Protein AF-A0AAV9UC85-F1 (afdb_monomer_lite)

Organism: NCBI:txid1796055

Secondary structure (DSSP, 8-state):
-HHHHHS-----HHHHHHHHHS--EEEHHHHHHHHTSHHHHHTT--HHHHHHHHHHTTPEEE-BTTB-HHHHHHHHHHHHHHHHHHHHHHHHHHHHTTPPP--HHHHHHH-SS--HHHHHHHHHHHHHHHHHHHHTTPPEEES-HHHHHHHHHHHHHTT--EEE--HHHHTTTT-SPPP----S-----------

pLDDT: mean 80.19, std 15.98, range [30.66, 94.75]

Sequence (195 aa):
MLSLVLEEKTLDSWLSKVLKIGRVGVLQYGIVEYLSSPALIERHTKYEDTIIKLKAKGITLLSGPCLSKESAELCSRVLHAEFETRVVAHNRNLRKKGQEVVSASVAARKGKGFSWEKVLGRSRVDVALACESHINGLAFVTGDKKVAGDFAHGLETQGIITYTVDITWLKLGMTTSPPEIASGRSTKSKSEKGS

Structure (mmCIF, N/CA/C/O backbone):
data_AF-A0AAV9UC85-F1
#
_entry.id   AF-A0AAV9UC85-F1
#
loop_
_atom_site.group_PDB
_atom_site.id
_atom_site.type_symbol
_atom_site.label_atom_id
_atom_site.label_alt_id
_atom_site.label_comp_id
_atom_site.label_asym_id
_atom_site.label_entity_id
_atom_site.label_seq_id
_atom_site.pdbx_PDB_ins_code
_atom_site.Cartn_x
_atom_site.Cartn_y
_atom_site.Cartn_z
_atom_site.occupancy
_atom_site.B_iso_or_equiv
_atom_site.auth_seq_id
_atom_site.auth_comp_id
_atom_site.auth_asym_id
_atom_site.auth_atom_id
_atom_site.pdbx_PDB_model_num
ATOM 1 N N . MET A 1 1 ? -8.182 11.839 8.527 1.00 63.94 1 MET A N 1
ATOM 2 C CA . MET A 1 1 ? -8.767 11.307 9.779 1.00 63.94 1 MET A CA 1
ATOM 3 C C . MET A 1 1 ? -7.725 10.550 10.598 1.00 63.94 1 MET A C 1
ATOM 5 O O . MET A 1 1 ? -7.417 11.012 11.684 1.00 63.94 1 MET A O 1
ATOM 9 N N . LEU A 1 2 ? -7.136 9.457 10.088 1.00 80.12 2 LEU A N 1
ATOM 10 C CA . LEU A 1 2 ? -6.121 8.680 10.823 1.00 80.12 2 LEU A CA 1
ATOM 11 C C . LEU A 1 2 ? -4.919 9.511 11.293 1.00 80.12 2 LEU A C 1
ATOM 13 O O . LEU A 1 2 ? -4.498 9.361 12.432 1.00 80.12 2 LEU A O 1
ATOM 17 N N . SER A 1 3 ? -4.441 10.453 10.475 1.00 78.69 3 SER A N 1
ATOM 18 C CA . SER A 1 3 ? -3.396 11.406 10.873 1.00 78.69 3 SER A CA 1
ATOM 19 C C . SER A 1 3 ? -3.773 12.236 12.103 1.00 78.69 3 SER A C 1
ATOM 21 O O . SER A 1 3 ? -2.948 12.423 12.983 1.00 78.69 3 SER A O 1
ATOM 23 N N . LEU A 1 4 ? -5.025 12.688 12.220 1.00 75.19 4 LEU A N 1
ATOM 24 C CA . LEU A 1 4 ? -5.491 13.456 13.384 1.00 75.19 4 LEU A CA 1
ATOM 25 C C . LEU A 1 4 ? -5.524 12.591 14.649 1.00 75.19 4 LEU A C 1
ATOM 27 O O . LEU A 1 4 ? -5.138 13.038 15.720 1.00 75.19 4 LEU A O 1
ATOM 31 N N . VAL A 1 5 ? -5.946 11.336 14.507 1.00 78.19 5 VAL A N 1
ATOM 32 C CA . VAL A 1 5 ? -6.036 10.368 15.608 1.00 78.19 5 VAL A CA 1
ATOM 33 C C . VAL A 1 5 ? -4.657 9.915 16.096 1.00 78.19 5 VAL A C 1
ATOM 35 O O . VAL A 1 5 ? -4.458 9.718 17.297 1.00 78.19 5 VAL A O 1
ATOM 38 N N . LEU A 1 6 ? -3.712 9.719 15.175 1.00 82.50 6 LEU A N 1
ATOM 39 C CA . LEU A 1 6 ? -2.423 9.081 15.445 1.00 82.50 6 LEU A CA 1
ATOM 40 C C . LEU A 1 6 ? -1.267 10.056 15.670 1.00 82.50 6 LEU A C 1
ATOM 42 O O . LEU A 1 6 ? -0.332 9.698 16.377 1.00 82.50 6 LEU A O 1
ATOM 46 N N . GLU A 1 7 ? -1.305 11.254 15.084 1.00 76.50 7 GLU A N 1
ATOM 47 C CA . GLU A 1 7 ? -0.220 12.243 15.204 1.00 76.50 7 GLU A CA 1
ATOM 48 C C . GLU A 1 7 ? -0.401 13.199 16.393 1.00 76.50 7 GLU A C 1
ATOM 50 O O . GLU A 1 7 ? 0.390 14.125 16.538 1.00 76.50 7 GLU A O 1
ATOM 55 N N . GLU A 1 8 ? -1.437 13.007 17.218 1.00 63.84 8 GLU A N 1
ATOM 56 C CA . GLU A 1 8 ? -1.692 13.776 18.453 1.00 63.84 8 GLU A CA 1
ATOM 57 C C . GLU A 1 8 ? -1.719 15.300 18.272 1.00 63.84 8 GLU A C 1
ATOM 59 O O . GLU A 1 8 ? -1.567 16.063 19.225 1.00 63.84 8 GLU A O 1
ATOM 64 N N . LYS A 1 9 ? -1.994 15.770 17.050 1.00 60.06 9 LYS A N 1
ATOM 65 C CA . LYS A 1 9 ? -2.439 17.148 16.834 1.00 60.06 9 LYS A CA 1
ATOM 66 C C . LYS A 1 9 ? -3.718 17.309 17.632 1.00 60.06 9 LYS A C 1
ATOM 68 O O . LYS A 1 9 ? -4.574 16.434 17.522 1.00 60.06 9 LYS A O 1
ATOM 73 N N . THR A 1 10 ? -3.798 18.367 18.442 1.00 58.78 10 THR A N 1
ATOM 74 C CA . THR A 1 10 ? -4.904 18.685 19.356 1.00 58.78 10 THR A CA 1
ATOM 75 C C . THR A 1 10 ? -6.213 18.145 18.802 1.00 58.78 10 THR A C 1
ATOM 77 O O . THR A 1 10 ? -6.791 18.722 17.880 1.00 58.78 10 THR A O 1
ATOM 80 N N . LEU A 1 11 ? -6.621 16.974 19.306 1.00 66.62 11 LEU A N 1
ATOM 81 C CA . LEU A 1 11 ? -7.864 16.352 18.885 1.00 66.62 11 LEU A CA 1
ATOM 82 C C . LEU A 1 11 ? -8.943 17.349 19.251 1.00 66.62 11 LEU A C 1
ATOM 84 O O . LEU A 1 11 ? -9.067 17.714 20.424 1.00 66.62 11 LEU A O 1
ATOM 88 N N . ASP A 1 12 ? -9.682 17.831 18.257 1.00 71.94 12 ASP A N 1
ATOM 89 C CA . ASP A 1 12 ? -10.734 18.786 18.544 1.00 71.94 12 ASP A CA 1
ATOM 90 C C . ASP A 1 12 ? -11.716 18.184 19.571 1.00 71.94 12 ASP A C 1
ATOM 92 O O . ASP A 1 12 ? -11.805 16.962 19.790 1.00 71.94 12 ASP A O 1
ATOM 96 N N . SER A 1 13 ? -12.428 19.064 20.273 1.00 77.19 13 SER A N 1
ATOM 97 C CA . SER A 1 13 ? -13.323 18.643 21.352 1.00 77.19 13 SER A CA 1
ATOM 98 C C . SER A 1 13 ? -14.438 17.703 20.872 1.00 77.19 13 SER A C 1
ATOM 100 O O . SER A 1 13 ? -14.976 16.944 21.681 1.00 77.19 13 SER A O 1
ATOM 102 N N . TRP A 1 14 ? -14.766 17.709 19.576 1.00 81.25 14 TRP A N 1
ATOM 103 C CA . TRP A 1 14 ? -15.765 16.835 18.977 1.00 81.25 14 TRP A CA 1
ATOM 104 C C . TRP A 1 14 ? -15.205 15.429 18.739 1.00 81.25 14 TRP A C 1
ATOM 106 O O . TRP A 1 14 ? -15.788 14.466 19.230 1.00 81.25 14 TRP A O 1
ATOM 116 N N . LEU A 1 15 ? -14.044 15.285 18.098 1.00 76.56 15 LEU A N 1
ATOM 117 C CA . LEU A 1 15 ? -13.417 13.990 17.828 1.00 76.56 15 LEU A CA 1
ATOM 118 C C . LEU A 1 15 ? -13.014 13.288 19.129 1.00 76.56 15 LEU A C 1
ATOM 120 O O . LEU A 1 15 ? -13.199 12.081 19.269 1.00 76.56 15 LEU A O 1
ATOM 124 N N . SER A 1 16 ? -12.558 14.055 20.124 1.00 76.69 16 SER A N 1
ATOM 125 C CA . SER A 1 16 ? -12.320 13.545 21.478 1.00 76.69 16 SER A CA 1
ATOM 126 C C . SER A 1 16 ? -13.597 13.005 22.129 1.00 76.69 16 SER A C 1
ATOM 128 O O . SER A 1 16 ? -13.556 11.973 22.796 1.00 76.69 16 SER A O 1
ATOM 130 N N . LYS A 1 17 ? -14.743 13.677 21.941 1.00 79.56 17 LYS A N 1
ATOM 131 C CA . LYS A 1 17 ? -16.043 13.176 22.412 1.00 79.56 17 LYS A CA 1
ATOM 132 C C . LYS A 1 17 ? -16.446 11.917 21.652 1.00 79.56 17 LYS A C 1
ATOM 134 O O . LYS A 1 17 ? -16.786 10.941 22.304 1.00 79.56 17 LYS A O 1
ATOM 139 N N . VAL A 1 18 ? -16.334 11.903 20.322 1.00 80.12 18 VAL A N 1
ATOM 140 C CA . VAL A 1 18 ? -16.650 10.742 19.471 1.00 80.12 18 VAL A CA 1
ATOM 141 C C . VAL A 1 18 ? -15.836 9.511 19.874 1.00 80.12 18 VAL A C 1
ATOM 143 O O . VAL A 1 18 ? -16.411 8.438 20.010 1.00 80.12 18 VAL A O 1
ATOM 146 N N . LEU A 1 19 ? -14.535 9.662 20.134 1.00 78.44 19 LEU A N 1
ATOM 147 C CA . LEU A 1 19 ? -13.677 8.563 20.595 1.00 78.44 19 LEU A CA 1
ATOM 148 C C . LEU A 1 19 ? -14.018 8.084 22.018 1.00 78.44 19 LEU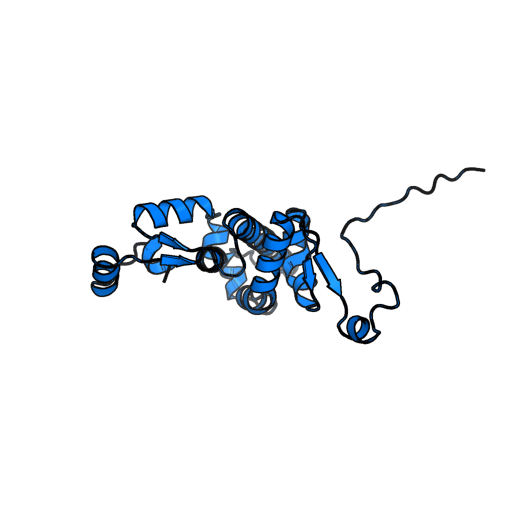 A C 1
ATOM 150 O O . LEU A 1 19 ? -13.781 6.923 22.334 1.00 78.44 19 LEU A O 1
ATOM 154 N N . LYS A 1 20 ? -14.561 8.956 22.881 1.00 75.19 20 LYS A N 1
ATOM 155 C CA . LYS A 1 20 ? -14.944 8.613 24.264 1.00 75.19 20 LYS A CA 1
ATOM 156 C C . LYS A 1 20 ? -16.325 7.969 24.378 1.00 75.19 20 LYS A C 1
ATOM 158 O O . LYS A 1 20 ? -16.514 7.111 25.231 1.00 75.19 20 LYS A O 1
ATOM 163 N N . ILE A 1 21 ? -17.292 8.418 23.578 1.00 77.38 21 ILE A N 1
ATOM 164 C CA . ILE A 1 21 ? -18.698 7.985 23.677 1.00 77.38 21 ILE A CA 1
ATOM 165 C C . ILE A 1 21 ? -19.088 6.975 22.594 1.00 77.38 21 ILE A C 1
ATOM 167 O O . ILE A 1 21 ? -20.074 6.261 22.748 1.00 77.38 21 ILE A O 1
ATOM 171 N N . GLY A 1 22 ? -18.346 6.933 21.487 1.00 69.88 22 GLY A N 1
ATOM 172 C CA . GLY A 1 22 ? -18.639 6.106 20.325 1.00 69.88 22 GLY A CA 1
ATOM 173 C C . GLY A 1 22 ? -17.650 4.957 20.155 1.00 69.88 22 GLY A C 1
ATOM 174 O O . GLY A 1 22 ? -16.478 5.050 20.511 1.00 69.88 22 GLY A O 1
ATOM 175 N N . ARG A 1 23 ? -18.115 3.864 19.541 1.00 79.38 23 ARG A N 1
ATOM 176 C CA . ARG A 1 23 ? -17.239 2.794 19.044 1.00 79.38 23 ARG A CA 1
ATOM 177 C C . ARG A 1 23 ? -16.777 3.180 17.643 1.00 79.38 23 ARG A C 1
ATOM 179 O O . ARG A 1 23 ? -17.526 3.032 16.682 1.00 79.38 23 ARG A O 1
ATOM 186 N N . VAL A 1 24 ? -15.564 3.716 17.530 1.00 85.81 24 VAL A N 1
ATOM 187 C CA . VAL A 1 24 ? -14.996 4.111 16.235 1.00 85.81 24 VAL A CA 1
ATOM 188 C C . VAL A 1 24 ? -14.326 2.908 15.581 1.00 85.81 24 VAL A C 1
ATOM 190 O O . VAL A 1 24 ? -13.498 2.235 16.196 1.00 85.81 24 VAL A O 1
ATOM 193 N N . GLY A 1 25 ? -14.695 2.645 14.330 1.00 87.94 25 GLY A N 1
ATOM 194 C CA . GLY A 1 25 ? -14.079 1.628 13.489 1.00 87.94 25 GLY A CA 1
ATOM 195 C C . GLY A 1 25 ? -13.242 2.249 12.375 1.00 87.94 25 GLY A C 1
ATOM 196 O O . GLY A 1 25 ? -13.595 3.307 11.855 1.00 87.94 25 GLY A O 1
ATOM 197 N N . VAL A 1 26 ? -12.159 1.585 11.975 1.00 89.25 26 VAL A N 1
ATOM 198 C CA . VAL A 1 26 ? -11.414 1.926 10.756 1.00 89.25 26 VAL A CA 1
ATOM 199 C C . VAL A 1 26 ? -11.189 0.693 9.898 1.00 89.25 26 VAL A C 1
ATOM 201 O O . VAL A 1 26 ? -10.868 -0.381 10.404 1.00 89.25 26 VAL A O 1
ATOM 204 N N . LEU A 1 27 ? -11.360 0.852 8.587 1.00 89.50 27 LEU A N 1
ATOM 205 C CA . LEU A 1 27 ? -11.075 -0.201 7.620 1.00 89.50 27 LEU A CA 1
ATOM 206 C C . LEU A 1 27 ? -9.564 -0.421 7.512 1.00 89.50 27 LEU A C 1
ATOM 208 O O . LEU A 1 27 ? -8.805 0.545 7.432 1.00 89.50 27 LEU A O 1
ATOM 212 N N . GLN A 1 28 ? -9.140 -1.682 7.420 1.00 89.38 28 GLN A N 1
ATOM 213 C CA . GLN A 1 28 ? -7.732 -2.043 7.200 1.00 89.38 28 GLN A CA 1
ATOM 214 C C . GLN A 1 28 ? -7.143 -1.371 5.951 1.00 89.38 28 GLN A C 1
ATOM 216 O O . GLN A 1 28 ? -6.031 -0.850 5.987 1.00 89.38 28 GLN A O 1
ATOM 221 N N . TYR A 1 29 ? -7.935 -1.249 4.882 1.00 88.31 29 TYR A N 1
ATOM 222 C CA . TYR A 1 29 ? -7.534 -0.483 3.700 1.00 88.31 29 TYR A CA 1
ATOM 223 C C . TYR A 1 29 ? -7.229 0.987 4.017 1.00 88.31 29 TYR A C 1
ATOM 225 O O . TYR A 1 29 ? -6.239 1.524 3.536 1.00 88.31 29 TYR A O 1
ATOM 233 N N . GLY A 1 30 ? -8.012 1.630 4.888 1.00 88.69 30 GLY A N 1
ATOM 234 C CA . GLY A 1 30 ? -7.764 3.016 5.293 1.00 88.69 30 GLY A CA 1
ATOM 235 C C . GLY A 1 30 ? -6.416 3.199 6.001 1.00 88.69 30 GLY A C 1
ATOM 236 O O . GLY A 1 30 ? -5.796 4.255 5.880 1.00 88.69 30 GLY A O 1
ATOM 237 N N . ILE A 1 31 ? -5.922 2.164 6.692 1.00 91.12 31 ILE A N 1
ATOM 238 C CA . ILE A 1 31 ? -4.577 2.159 7.286 1.00 91.12 31 ILE A CA 1
ATOM 239 C C . ILE A 1 31 ? -3.510 2.126 6.187 1.00 91.12 31 ILE A C 1
ATOM 241 O O . ILE A 1 31 ? -2.552 2.893 6.257 1.00 91.12 31 ILE A O 1
ATOM 245 N N . VAL A 1 32 ? -3.697 1.307 5.147 1.00 90.62 32 VAL A N 1
ATOM 246 C CA . VAL A 1 32 ? -2.813 1.280 3.968 1.00 90.62 32 VAL A CA 1
ATOM 247 C C . VAL A 1 32 ? -2.793 2.640 3.269 1.00 90.62 32 VAL A C 1
ATOM 249 O O . VAL A 1 32 ? -1.724 3.159 2.949 1.00 90.62 32 VAL A O 1
ATOM 252 N N . GLU A 1 33 ? -3.956 3.269 3.076 1.00 89.75 33 GLU A N 1
ATOM 253 C CA . GLU A 1 33 ? -4.036 4.609 2.486 1.00 89.75 33 GLU A CA 1
ATOM 254 C C . GLU A 1 33 ? -3.273 5.642 3.319 1.00 89.75 33 GLU A C 1
ATOM 256 O O . GLU A 1 33 ? -2.524 6.448 2.766 1.00 89.75 33 GLU A O 1
ATOM 261 N N . TYR A 1 34 ? -3.415 5.591 4.644 1.00 90.25 34 TYR A N 1
ATOM 262 C CA . TYR A 1 34 ? -2.672 6.453 5.556 1.00 90.25 34 TYR A CA 1
ATOM 263 C C . TYR A 1 34 ? -1.159 6.231 5.434 1.00 90.25 34 TYR A C 1
ATOM 265 O O . TYR A 1 34 ? -0.422 7.185 5.178 1.00 90.25 34 TYR A O 1
ATOM 273 N N . LEU A 1 35 ? -0.701 4.982 5.533 1.00 91.00 35 LEU A N 1
ATOM 274 C CA . LEU A 1 35 ? 0.720 4.625 5.475 1.00 91.00 35 LEU A CA 1
ATOM 275 C C . LEU A 1 35 ? 1.361 4.880 4.114 1.00 91.00 35 LEU A C 1
ATOM 277 O O . LEU A 1 35 ? 2.561 5.120 4.048 1.00 91.00 35 LEU A O 1
ATOM 281 N N . SER A 1 36 ? 0.567 4.949 3.044 1.00 89.62 36 SER A N 1
ATOM 282 C CA . SER A 1 36 ? 1.055 5.315 1.713 1.00 89.62 36 SER A CA 1
ATOM 283 C C . SER A 1 36 ? 1.541 6.769 1.598 1.00 89.62 36 SER A C 1
ATOM 285 O O . SER A 1 36 ? 2.067 7.158 0.555 1.00 89.62 36 SER A O 1
ATOM 287 N N . SER A 1 37 ? 1.388 7.599 2.639 1.00 88.38 37 SER A N 1
ATOM 288 C CA . SER A 1 37 ? 1.886 8.974 2.602 1.00 88.38 37 SER A CA 1
ATOM 289 C C . SER A 1 37 ? 3.428 9.028 2.612 1.00 88.38 37 SER A C 1
ATOM 291 O O . SER A 1 37 ? 4.059 8.369 3.441 1.00 88.38 37 SER A O 1
ATOM 293 N N . PRO A 1 38 ? 4.066 9.875 1.779 1.00 86.25 38 PRO A N 1
ATOM 294 C CA . PRO A 1 38 ? 5.527 9.967 1.686 1.00 86.25 38 PRO A CA 1
ATOM 295 C C . PRO A 1 38 ? 6.246 10.154 3.025 1.00 86.25 38 PRO A C 1
ATOM 297 O O . PRO A 1 38 ? 7.295 9.566 3.254 1.00 86.25 38 PRO A O 1
ATOM 300 N N . ALA A 1 39 ? 5.673 10.963 3.920 1.00 85.12 39 ALA A N 1
ATOM 301 C CA . ALA A 1 39 ? 6.266 11.248 5.222 1.00 85.12 39 ALA A CA 1
ATOM 302 C C . ALA A 1 39 ? 6.277 10.023 6.151 1.00 85.12 39 ALA A C 1
ATOM 304 O O . ALA A 1 39 ? 7.173 9.898 6.981 1.00 85.12 39 ALA A O 1
ATOM 305 N N . LEU A 1 40 ? 5.287 9.134 6.038 1.00 87.56 40 LEU A N 1
ATOM 306 C CA . LEU A 1 40 ? 5.215 7.919 6.852 1.00 87.56 40 LEU A CA 1
ATOM 307 C C . LEU A 1 40 ? 6.075 6.799 6.276 1.00 87.56 40 LEU A C 1
ATOM 309 O O . LEU A 1 40 ? 6.712 6.093 7.060 1.00 87.56 40 LEU A O 1
ATOM 313 N N . ILE A 1 41 ? 6.154 6.708 4.943 1.00 86.12 41 ILE A N 1
ATOM 314 C CA . ILE A 1 41 ? 7.084 5.806 4.255 1.00 86.12 41 ILE A CA 1
ATOM 315 C C . ILE A 1 41 ? 8.530 6.173 4.609 1.00 86.12 41 ILE A C 1
ATOM 317 O O . ILE A 1 41 ? 9.295 5.309 5.015 1.00 86.12 41 ILE A O 1
ATOM 321 N N . GLU A 1 42 ? 8.886 7.462 4.559 1.00 84.50 42 GLU A N 1
ATOM 322 C CA . GLU A 1 42 ? 10.223 7.968 4.921 1.00 84.50 42 GLU A CA 1
ATOM 323 C C . GLU A 1 42 ? 10.581 7.713 6.394 1.00 84.50 42 GLU A C 1
ATOM 325 O O . GLU A 1 42 ? 11.739 7.499 6.735 1.00 84.50 42 GLU A O 1
ATOM 330 N N . ARG A 1 43 ? 9.580 7.690 7.280 1.00 86.31 43 ARG A N 1
ATOM 331 C CA . ARG A 1 43 ? 9.751 7.297 8.689 1.00 86.31 43 ARG A CA 1
ATOM 332 C C . ARG A 1 43 ? 9.769 5.780 8.893 1.00 86.31 43 ARG A C 1
ATOM 334 O O . ARG A 1 43 ? 9.828 5.343 10.039 1.00 86.31 43 ARG A O 1
ATOM 341 N N . HIS A 1 44 ? 9.660 4.993 7.822 1.00 86.62 44 HIS A N 1
ATOM 342 C CA . HIS A 1 44 ? 9.514 3.537 7.843 1.00 86.62 44 HIS A CA 1
ATOM 343 C C . HIS A 1 44 ? 8.429 3.065 8.822 1.00 86.62 44 HIS A C 1
ATOM 345 O O . HIS A 1 44 ? 8.594 2.078 9.540 1.00 86.62 44 HIS A O 1
ATOM 351 N N . THR A 1 45 ? 7.309 3.792 8.871 1.00 89.19 45 THR A N 1
ATOM 352 C CA . THR A 1 45 ? 6.206 3.460 9.781 1.00 89.19 45 THR A CA 1
ATOM 353 C C . THR A 1 45 ? 5.594 2.129 9.358 1.00 89.19 45 THR A C 1
ATOM 355 O O . THR A 1 45 ? 5.158 1.994 8.216 1.00 89.19 45 THR A O 1
ATOM 358 N N . LYS A 1 46 ? 5.549 1.150 10.267 1.00 90.19 46 LYS A N 1
ATOM 359 C CA . LYS A 1 46 ? 5.011 -0.181 9.968 1.00 90.19 46 LYS A CA 1
ATOM 360 C C . LYS A 1 46 ? 3.497 -0.246 10.149 1.00 90.19 46 LYS A C 1
ATOM 362 O O . LYS A 1 46 ? 2.892 0.515 10.917 1.00 90.19 46 LYS A O 1
ATOM 367 N N . TYR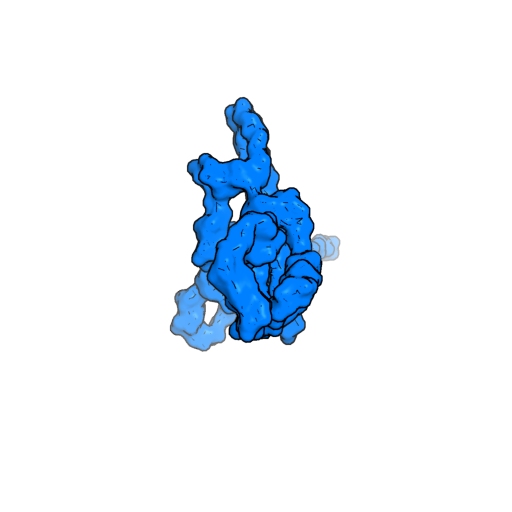 A 1 47 ? 2.894 -1.201 9.449 1.00 91.44 47 TYR A N 1
ATOM 368 C CA . TYR A 1 47 ? 1.469 -1.494 9.536 1.00 91.44 47 TYR A CA 1
ATOM 369 C C . TYR A 1 47 ? 1.076 -1.946 10.952 1.00 91.44 47 TYR A C 1
ATOM 371 O O . TYR A 1 47 ? 0.137 -1.409 11.549 1.00 91.44 47 TYR A O 1
ATOM 379 N N . GLU A 1 48 ? 1.875 -2.832 11.545 1.00 91.62 48 GLU A N 1
ATOM 380 C CA . GLU A 1 48 ? 1.678 -3.410 12.880 1.00 91.62 48 GLU A CA 1
ATOM 381 C C . GLU A 1 48 ? 1.705 -2.325 13.958 1.00 91.62 48 GLU A C 1
ATOM 383 O O . GLU A 1 48 ? 0.819 -2.269 14.814 1.00 91.62 48 GLU A O 1
ATOM 388 N N . ASP A 1 49 ? 2.679 -1.417 13.878 1.00 91.56 49 ASP A N 1
ATOM 389 C CA . ASP A 1 49 ? 2.832 -0.310 14.827 1.00 91.56 49 ASP A CA 1
ATOM 390 C C . ASP A 1 49 ? 1.605 0.607 14.802 1.00 91.56 49 ASP A C 1
ATOM 392 O O . ASP A 1 49 ? 1.146 1.106 15.834 1.00 91.56 49 ASP A O 1
ATOM 396 N N . THR A 1 50 ? 1.038 0.812 13.614 1.00 92.12 50 THR A N 1
ATOM 397 C CA . THR A 1 50 ? -0.166 1.624 13.432 1.00 92.12 50 THR A CA 1
ATOM 398 C C . THR A 1 50 ? -1.389 0.934 14.022 1.00 92.12 50 THR A C 1
ATOM 400 O O . THR A 1 50 ? -2.169 1.571 14.732 1.00 92.12 50 THR A O 1
ATOM 403 N N . ILE A 1 51 ? -1.523 -0.378 13.816 1.00 91.81 51 ILE A N 1
ATOM 404 C CA . ILE A 1 51 ? -2.565 -1.192 14.451 1.00 91.81 51 ILE A CA 1
ATOM 405 C C . ILE A 1 51 ? -2.486 -1.107 15.977 1.00 91.81 51 ILE A C 1
ATOM 407 O O . ILE A 1 51 ? -3.515 -0.905 16.626 1.00 91.81 51 ILE A O 1
ATOM 411 N N . ILE A 1 52 ? -1.289 -1.243 16.553 1.00 91.56 52 ILE A N 1
ATOM 412 C CA . ILE A 1 52 ? -1.085 -1.185 18.006 1.00 91.56 52 ILE A CA 1
ATOM 413 C C . ILE A 1 52 ? -1.552 0.170 18.547 1.00 91.56 52 ILE A C 1
ATOM 415 O O . ILE A 1 52 ? -2.335 0.216 19.498 1.00 91.56 52 ILE A O 1
ATOM 419 N N . LYS A 1 53 ? -1.156 1.272 17.897 1.00 91.12 53 LYS A N 1
ATOM 420 C CA . LYS A 1 53 ? -1.574 2.630 18.284 1.00 91.12 53 LYS A CA 1
ATOM 421 C C . LYS A 1 53 ? -3.087 2.833 18.190 1.00 91.12 53 LYS A C 1
ATOM 423 O O . LYS A 1 53 ? -3.672 3.454 19.074 1.00 91.12 53 LYS A O 1
ATOM 428 N N . LEU A 1 54 ? -3.730 2.309 17.145 1.00 90.69 54 LEU A N 1
ATOM 429 C CA . LEU A 1 54 ? -5.183 2.407 16.978 1.00 90.69 54 LEU A CA 1
ATOM 430 C C . LEU A 1 54 ? -5.932 1.630 18.063 1.00 90.69 54 LEU A C 1
ATOM 432 O O . LEU A 1 54 ? -6.842 2.176 18.688 1.00 90.69 54 LEU A O 1
ATOM 436 N N . LYS A 1 55 ? -5.506 0.396 18.347 1.00 90.12 55 LYS A N 1
ATOM 437 C CA . LYS A 1 55 ? -6.100 -0.431 19.407 1.00 90.12 55 LYS A CA 1
ATOM 438 C C . LYS A 1 55 ? -5.937 0.200 20.788 1.00 90.12 55 LYS A C 1
ATOM 440 O O . LYS A 1 55 ? -6.894 0.214 21.555 1.00 90.12 55 LYS A O 1
ATOM 445 N N . ALA A 1 56 ? -4.771 0.780 21.082 1.00 88.31 56 ALA A N 1
ATOM 446 C CA . ALA A 1 56 ? -4.531 1.502 22.334 1.00 88.31 56 ALA A CA 1
ATOM 447 C C . ALA A 1 56 ? -5.468 2.712 22.514 1.00 88.31 56 ALA A C 1
ATOM 449 O O . ALA A 1 56 ? -5.806 3.072 23.637 1.00 88.31 56 ALA A O 1
ATOM 450 N N . LYS A 1 57 ? -5.934 3.311 21.410 1.00 85.50 57 LYS A N 1
ATOM 451 C CA . LYS A 1 57 ? -6.931 4.394 21.401 1.00 85.50 57 LYS A CA 1
ATOM 452 C C . LYS A 1 57 ? -8.383 3.884 21.350 1.00 85.50 57 LYS A C 1
ATOM 454 O O . LYS A 1 57 ? -9.291 4.673 21.110 1.00 85.50 57 LYS A O 1
ATOM 459 N N . GLY A 1 58 ? -8.615 2.585 21.557 1.00 86.44 58 GLY A N 1
ATOM 460 C CA . GLY A 1 58 ? -9.951 1.978 21.569 1.00 86.44 58 GLY A CA 1
ATOM 461 C C . GLY A 1 58 ? -10.603 1.841 20.190 1.00 86.44 58 GLY A C 1
ATOM 462 O O . GLY A 1 58 ? -11.804 1.585 20.101 1.00 86.44 58 GLY A O 1
ATOM 463 N N . ILE A 1 59 ? -9.839 2.008 19.105 1.00 89.31 59 ILE A N 1
ATOM 464 C CA . ILE A 1 59 ? -10.371 1.949 17.742 1.00 89.31 59 ILE A CA 1
ATOM 465 C C . ILE A 1 59 ? -10.456 0.498 17.283 1.00 89.31 59 ILE A C 1
ATOM 467 O O . ILE A 1 59 ? -9.489 -0.265 17.344 1.00 89.31 59 ILE A O 1
ATOM 471 N N . THR A 1 60 ? -11.635 0.129 16.790 1.00 90.31 60 THR A N 1
ATOM 472 C CA . THR A 1 60 ? -11.906 -1.203 16.250 1.00 90.31 60 THR A CA 1
ATOM 473 C C . THR A 1 60 ? -11.399 -1.299 14.815 1.00 90.31 60 THR A C 1
ATOM 475 O O . THR A 1 60 ? -11.629 -0.407 14.000 1.00 90.31 60 THR A O 1
ATOM 478 N N . LEU A 1 61 ? -10.720 -2.394 14.484 1.00 89.38 61 LEU A N 1
ATOM 479 C CA . LEU A 1 61 ? -10.304 -2.668 13.113 1.00 89.38 61 LEU A CA 1
ATOM 480 C C . LEU A 1 61 ? -11.404 -3.432 12.391 1.00 89.38 61 LEU A C 1
ATOM 482 O O . LEU A 1 61 ? -11.858 -4.470 12.869 1.00 89.38 61 LEU A O 1
ATOM 486 N N . LEU A 1 62 ? -11.815 -2.910 11.244 1.00 86.50 62 LEU A N 1
ATOM 487 C CA . LEU A 1 62 ? -12.815 -3.512 10.380 1.00 86.50 62 LEU A CA 1
ATOM 488 C C . LEU A 1 62 ? -12.117 -4.106 9.159 1.00 86.50 62 LEU A C 1
ATOM 490 O O . LEU A 1 62 ? -11.274 -3.450 8.537 1.00 86.50 62 LEU A O 1
ATOM 494 N N . SER A 1 63 ? -12.474 -5.336 8.800 1.00 78.06 63 SER A N 1
ATOM 495 C CA . SER A 1 63 ? -12.050 -5.918 7.527 1.00 78.06 63 SER A CA 1
ATOM 496 C C . SER A 1 63 ? -12.589 -5.070 6.378 1.00 78.06 63 SER A C 1
ATOM 498 O O . SER A 1 63 ? -13.747 -4.648 6.393 1.00 78.06 63 SER A O 1
ATOM 500 N N . GLY A 1 64 ? -11.728 -4.769 5.408 1.00 71.38 64 GLY A N 1
ATOM 501 C CA . GLY A 1 64 ? -12.138 -4.078 4.191 1.00 71.38 64 GLY A CA 1
ATOM 502 C C . GLY A 1 64 ? -12.702 -5.060 3.165 1.00 71.38 64 GLY A C 1
ATOM 503 O O . GLY A 1 64 ? -12.382 -6.244 3.235 1.00 71.38 64 GLY A O 1
ATOM 504 N N . PRO A 1 65 ? -13.472 -4.582 2.173 1.00 62.06 65 PRO A N 1
ATOM 505 C CA . PRO A 1 65 ? -14.012 -5.432 1.109 1.00 62.06 65 PRO A CA 1
ATOM 506 C C . PRO A 1 65 ? -12.934 -6.118 0.251 1.00 62.06 65 PRO A C 1
ATOM 508 O O . PRO A 1 65 ? -13.252 -7.062 -0.459 1.00 62.06 65 PRO A O 1
ATOM 511 N N . CYS A 1 66 ? -11.675 -5.670 0.323 1.00 65.94 66 CYS A N 1
ATOM 512 C CA . CYS A 1 66 ? -10.595 -6.156 -0.539 1.00 65.94 66 CYS A CA 1
ATOM 513 C C . CYS A 1 66 ? -9.308 -6.537 0.209 1.00 65.94 66 CYS A C 1
ATOM 515 O O . CYS A 1 66 ? -8.312 -6.800 -0.451 1.00 65.94 66 CYS A O 1
ATOM 517 N N . LEU A 1 67 ? -9.283 -6.476 1.548 1.00 78.81 67 LEU A N 1
ATOM 518 C CA . LEU A 1 67 ? -8.049 -6.628 2.329 1.00 78.81 67 LEU A CA 1
ATOM 519 C C . LEU A 1 67 ? -8.306 -7.293 3.689 1.00 78.81 67 LEU A C 1
ATOM 521 O O . LEU A 1 67 ? -8.873 -6.677 4.604 1.00 78.81 67 LEU A O 1
ATOM 525 N N . SER A 1 68 ? -7.817 -8.526 3.821 1.00 87.00 68 SER A N 1
ATOM 526 C CA . SER A 1 68 ? -7.461 -9.157 5.096 1.00 87.00 68 SER A CA 1
ATOM 527 C C . SER A 1 68 ? -6.303 -8.407 5.774 1.00 87.00 68 SER A C 1
ATOM 529 O O . SER A 1 68 ? -5.721 -7.475 5.210 1.00 87.00 68 SER A O 1
ATOM 531 N N . LYS A 1 69 ? -5.962 -8.780 7.014 1.00 88.00 69 LYS A N 1
ATOM 532 C CA . LYS A 1 69 ? -4.868 -8.119 7.743 1.00 88.00 69 LYS A CA 1
ATOM 533 C C . LYS A 1 69 ? -3.526 -8.365 7.066 1.00 88.00 69 LYS A C 1
ATOM 535 O O . LYS A 1 69 ? -2.771 -7.428 6.829 1.00 88.00 69 LYS A O 1
ATOM 540 N N . GLU A 1 70 ? -3.268 -9.621 6.748 1.00 90.88 70 GLU A N 1
ATOM 541 C CA . GLU A 1 70 ? -2.045 -10.116 6.131 1.00 90.88 70 GLU A CA 1
ATOM 542 C C . GLU A 1 70 ? -1.849 -9.470 4.754 1.00 90.88 70 GLU A C 1
ATOM 544 O O . GLU A 1 70 ? -0.754 -9.031 4.403 1.00 90.88 70 GLU A O 1
ATOM 549 N N . SER A 1 71 ? -2.942 -9.326 4.005 1.00 92.19 71 SER A N 1
ATOM 550 C CA . SER A 1 71 ? -2.954 -8.646 2.715 1.00 92.19 71 SER A CA 1
ATOM 551 C C . SER A 1 71 ? -2.736 -7.138 2.832 1.00 92.19 71 SER A C 1
ATOM 553 O O . SER A 1 71 ? -1.993 -6.563 2.040 1.00 92.19 71 SER A O 1
ATOM 555 N N . ALA A 1 72 ? -3.318 -6.477 3.839 1.00 91.31 72 ALA A N 1
ATOM 556 C CA . ALA A 1 72 ? -3.111 -5.047 4.066 1.00 91.31 72 ALA A CA 1
ATOM 557 C C . ALA A 1 72 ? -1.652 -4.743 4.437 1.00 91.31 72 ALA A C 1
ATOM 559 O O . ALA A 1 72 ? -1.058 -3.792 3.924 1.00 91.31 72 ALA A O 1
ATOM 560 N N . GLU A 1 73 ? -1.055 -5.591 5.273 1.00 92.50 73 GLU A N 1
ATOM 561 C CA . GLU A 1 73 ? 0.360 -5.525 5.623 1.00 92.50 73 GLU A CA 1
ATOM 562 C C . GLU A 1 73 ? 1.254 -5.731 4.389 1.00 92.50 73 GLU A C 1
ATOM 564 O O . GLU A 1 73 ? 2.144 -4.918 4.117 1.00 92.50 73 GLU A O 1
ATOM 569 N N . LEU A 1 74 ? 0.983 -6.775 3.596 1.00 94.19 74 LEU A N 1
ATOM 570 C CA . LEU A 1 74 ? 1.682 -7.045 2.339 1.00 94.19 74 LEU A CA 1
ATOM 571 C C . LEU A 1 74 ? 1.568 -5.863 1.367 1.00 94.19 74 LEU A C 1
ATOM 573 O O . LEU A 1 74 ? 2.578 -5.404 0.829 1.00 94.19 74 LEU A O 1
ATOM 577 N N . CYS A 1 75 ? 0.366 -5.311 1.210 1.00 94.12 75 CYS A N 1
ATOM 578 C CA . CYS A 1 75 ? 0.112 -4.134 0.389 1.00 94.12 75 CYS A CA 1
ATOM 579 C C . CYS A 1 75 ? 0.935 -2.934 0.867 1.00 94.12 75 CYS A C 1
ATOM 581 O O . CYS A 1 75 ? 1.541 -2.245 0.047 1.00 94.12 75 CYS A O 1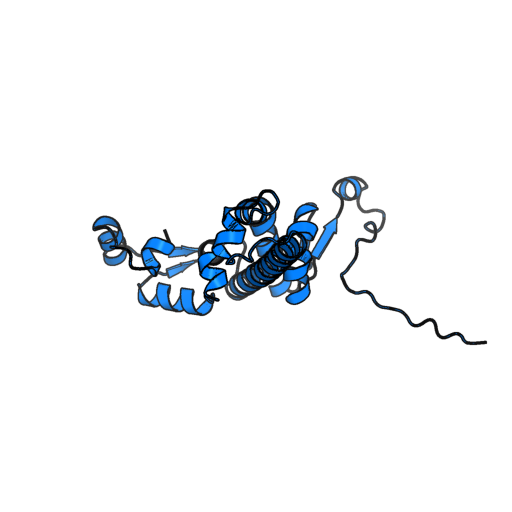
ATOM 583 N N . SER A 1 76 ? 1.027 -2.700 2.180 1.00 93.31 76 SER A N 1
ATOM 584 C CA . SER A 1 76 ? 1.868 -1.634 2.734 1.00 93.31 76 SER A CA 1
ATOM 585 C C . SER A 1 76 ? 3.340 -1.804 2.340 1.00 93.31 76 SER A C 1
ATOM 587 O O . SER A 1 76 ? 3.990 -0.821 1.978 1.00 93.31 76 SER A O 1
ATOM 589 N N . ARG A 1 77 ? 3.865 -3.039 2.352 1.00 94.31 77 ARG A N 1
ATOM 590 C CA . ARG A 1 77 ? 5.248 -3.327 1.932 1.00 94.31 77 ARG A CA 1
ATOM 591 C C . ARG A 1 77 ? 5.474 -3.093 0.439 1.00 94.31 77 ARG A C 1
ATOM 593 O O . ARG A 1 77 ? 6.488 -2.496 0.084 1.00 94.31 77 ARG A O 1
ATOM 600 N N . VAL A 1 78 ? 4.535 -3.498 -0.421 1.00 94.75 78 VAL A N 1
ATOM 601 C CA . VAL A 1 78 ? 4.598 -3.225 -1.872 1.00 94.75 78 VAL A CA 1
ATOM 602 C C . VAL A 1 78 ? 4.676 -1.721 -2.138 1.00 94.75 78 VAL A C 1
ATOM 604 O O . VAL A 1 78 ? 5.535 -1.270 -2.896 1.00 94.75 78 VAL A O 1
ATOM 607 N N . LEU A 1 79 ? 3.811 -0.936 -1.484 1.00 92.62 79 LEU A N 1
ATOM 608 C CA . LEU A 1 79 ? 3.782 0.520 -1.647 1.00 92.62 79 LEU A CA 1
ATOM 609 C C . LEU A 1 79 ? 5.091 1.176 -1.181 1.00 92.62 79 LEU A C 1
ATOM 611 O O . LEU A 1 79 ? 5.584 2.079 -1.856 1.00 92.62 79 LEU A O 1
ATOM 615 N N . HIS A 1 80 ? 5.660 0.719 -0.060 1.00 92.25 80 HIS A N 1
ATOM 616 C CA . HIS A 1 80 ? 6.951 1.205 0.438 1.00 92.25 80 HIS A CA 1
ATOM 617 C C . HIS A 1 80 ? 8.088 0.910 -0.547 1.00 92.25 80 HIS A C 1
ATOM 619 O O . HIS A 1 80 ? 8.800 1.833 -0.940 1.00 92.25 80 HIS A O 1
ATOM 625 N N . ALA A 1 81 ? 8.222 -0.346 -0.984 1.00 92.50 81 ALA A N 1
ATOM 626 C CA . ALA A 1 81 ? 9.292 -0.767 -1.889 1.00 92.50 81 ALA A CA 1
ATOM 627 C C . ALA A 1 81 ? 9.258 0.005 -3.218 1.00 92.50 81 ALA A C 1
ATOM 629 O O . ALA A 1 81 ? 10.286 0.479 -3.708 1.00 92.50 81 ALA A O 1
ATOM 630 N N . GLU A 1 82 ? 8.066 0.192 -3.787 1.00 93.31 82 GLU A N 1
ATOM 631 C CA . GLU A 1 82 ? 7.915 0.964 -5.019 1.00 93.31 82 GLU A CA 1
ATOM 632 C C . GLU A 1 82 ? 8.271 2.443 -4.813 1.00 93.31 82 GLU A C 1
ATOM 634 O O . GLU A 1 82 ? 8.982 3.040 -5.628 1.00 93.31 82 GLU A O 1
ATOM 639 N N . PHE A 1 83 ? 7.808 3.047 -3.715 1.00 91.44 83 PHE A N 1
ATOM 640 C CA . PHE A 1 83 ? 8.092 4.447 -3.422 1.00 91.44 83 PHE A CA 1
ATOM 641 C C . PHE A 1 83 ? 9.594 4.709 -3.265 1.00 91.44 83 PHE A C 1
ATOM 643 O O . PHE A 1 83 ? 10.121 5.638 -3.884 1.00 91.44 83 PHE A O 1
ATOM 650 N N . GLU A 1 84 ? 10.290 3.877 -2.488 1.00 88.88 84 GLU A N 1
ATOM 651 C CA . GLU A 1 84 ? 11.737 3.981 -2.274 1.00 88.88 84 GLU A CA 1
ATOM 652 C C . GLU A 1 84 ? 12.503 3.907 -3.599 1.00 88.88 84 GLU A C 1
ATOM 654 O O . GLU A 1 84 ? 13.321 4.786 -3.897 1.00 88.88 84 GLU A O 1
ATOM 659 N N . THR A 1 85 ? 12.173 2.935 -4.453 1.00 90.31 85 THR A N 1
ATOM 660 C CA . THR A 1 85 ? 12.805 2.788 -5.771 1.00 90.31 85 THR A CA 1
ATOM 661 C C . THR A 1 85 ? 12.591 4.016 -6.656 1.00 90.31 85 THR A C 1
ATOM 663 O O . THR A 1 85 ? 13.526 4.482 -7.322 1.00 90.31 85 THR A O 1
ATOM 666 N N . ARG A 1 86 ? 11.401 4.625 -6.623 1.00 88.81 86 ARG A N 1
ATOM 667 C CA . ARG A 1 86 ? 11.126 5.854 -7.384 1.00 88.81 86 ARG A CA 1
ATOM 668 C C . ARG A 1 86 ? 11.871 7.067 -6.841 1.00 88.81 86 ARG A C 1
ATOM 670 O O . ARG A 1 86 ? 12.376 7.864 -7.635 1.00 88.81 86 ARG A O 1
ATOM 677 N N . VAL A 1 87 ? 11.990 7.203 -5.522 1.00 87.56 87 VAL A N 1
ATOM 678 C CA . VAL A 1 87 ? 12.774 8.279 -4.892 1.00 87.56 87 VAL A CA 1
ATOM 679 C C . VAL A 1 87 ? 14.255 8.142 -5.248 1.00 87.56 87 VAL A C 1
ATOM 681 O O . VAL A 1 87 ? 14.883 9.127 -5.646 1.00 87.56 87 VAL A O 1
ATOM 684 N N . VAL A 1 88 ? 14.807 6.926 -5.202 1.00 86.88 88 VAL A N 1
ATOM 685 C CA . VAL A 1 88 ? 16.191 6.648 -5.619 1.00 86.88 88 VAL A CA 1
ATOM 686 C C . VAL A 1 88 ? 16.402 7.007 -7.092 1.00 86.88 88 VAL A C 1
ATOM 688 O O . VAL A 1 88 ? 17.364 7.707 -7.427 1.00 86.88 88 VAL A O 1
ATOM 691 N N . ALA A 1 89 ? 15.492 6.594 -7.979 1.00 88.12 89 ALA A N 1
ATOM 692 C CA . ALA A 1 89 ? 15.563 6.921 -9.401 1.00 88.12 89 ALA A CA 1
ATOM 693 C C . ALA A 1 89 ? 15.476 8.438 -9.656 1.00 88.12 89 ALA A C 1
ATOM 695 O O . ALA A 1 89 ? 16.247 8.982 -10.455 1.00 88.12 89 ALA A O 1
ATOM 696 N N . HIS A 1 90 ? 14.586 9.138 -8.947 1.00 87.12 90 HIS A N 1
ATOM 697 C CA . HIS A 1 90 ? 14.453 10.591 -9.017 1.00 87.12 90 HIS A CA 1
ATOM 698 C C . HIS A 1 90 ? 15.750 11.293 -8.599 1.00 87.12 90 HIS A C 1
ATOM 700 O O . HIS A 1 90 ? 16.307 12.081 -9.365 1.00 87.12 90 HIS A O 1
ATOM 706 N N . ASN A 1 91 ? 16.288 10.942 -7.432 1.00 85.88 91 ASN A N 1
ATOM 707 C CA . ASN A 1 91 ? 17.513 11.532 -6.899 1.00 85.88 91 ASN A CA 1
ATOM 708 C C . ASN A 1 91 ? 18.743 11.222 -7.764 1.00 85.88 91 ASN A C 1
ATOM 710 O O . ASN A 1 91 ? 19.611 12.080 -7.943 1.00 85.88 91 ASN A O 1
ATOM 714 N N . ARG A 1 92 ? 18.803 10.041 -8.392 1.00 88.00 92 ARG A N 1
ATOM 715 C CA . ARG A 1 92 ? 19.831 9.723 -9.395 1.00 88.00 92 ARG A CA 1
ATOM 716 C C . ARG A 1 92 ? 19.754 10.660 -10.605 1.00 88.00 92 ARG A C 1
ATOM 718 O O . ARG A 1 92 ? 20.794 11.078 -11.113 1.00 88.00 92 ARG A O 1
ATOM 725 N N . ASN A 1 93 ? 18.550 11.000 -11.063 1.00 87.12 93 ASN A N 1
ATOM 726 C CA . ASN A 1 93 ? 18.358 11.928 -12.178 1.00 87.12 93 ASN A CA 1
ATOM 727 C C . ASN A 1 93 ? 18.716 13.374 -11.811 1.00 87.12 93 ASN A C 1
ATOM 729 O O . ASN A 1 93 ? 19.284 14.068 -12.652 1.00 87.12 93 ASN A O 1
ATOM 733 N N . LEU A 1 94 ? 18.442 13.813 -10.577 1.00 86.81 94 LEU A N 1
ATOM 734 C CA . LEU A 1 94 ? 18.882 15.123 -10.080 1.00 86.81 94 LEU A CA 1
ATOM 735 C C . LEU A 1 94 ? 20.412 15.227 -10.085 1.00 86.81 94 LEU A C 1
ATOM 737 O O . LEU A 1 94 ? 20.958 16.152 -10.686 1.00 86.81 94 LEU A O 1
ATOM 741 N N . ARG A 1 95 ? 21.111 14.213 -9.551 1.00 88.69 95 ARG A N 1
ATOM 742 C CA . ARG A 1 95 ? 22.585 14.156 -9.565 1.00 88.69 95 ARG A CA 1
ATOM 743 C C . ARG A 1 95 ? 23.166 14.259 -10.975 1.00 88.69 95 ARG A C 1
ATOM 745 O O . ARG A 1 95 ? 24.097 15.024 -11.196 1.00 88.69 95 ARG A O 1
ATOM 752 N N . LYS A 1 96 ? 22.592 13.539 -11.949 1.00 90.50 96 LYS A N 1
ATOM 753 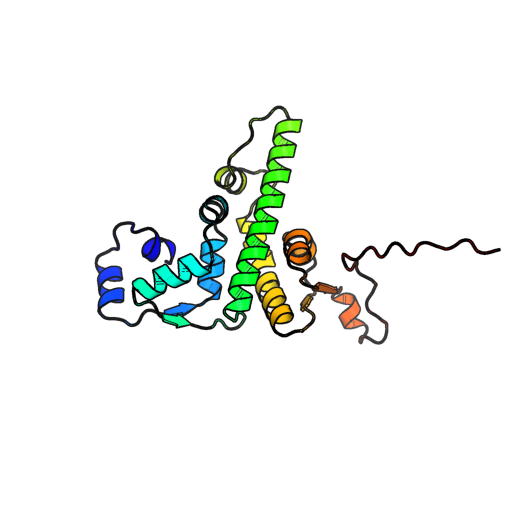C CA . LYS A 1 96 ? 23.016 13.612 -13.364 1.00 90.50 96 LYS A CA 1
ATOM 754 C C . LYS A 1 96 ? 22.864 15.010 -13.972 1.00 90.50 96 LYS A C 1
ATOM 756 O O . LYS A 1 96 ? 23.562 15.328 -14.925 1.00 90.50 96 LYS A O 1
ATOM 761 N N . LYS A 1 97 ? 21.948 15.822 -13.443 1.00 89.69 97 LYS A N 1
ATOM 762 C CA . LYS A 1 97 ? 21.701 17.205 -13.872 1.00 89.69 97 LYS A CA 1
ATOM 763 C C . LYS A 1 97 ? 22.483 18.236 -13.046 1.00 89.69 97 LYS A C 1
ATOM 765 O O . LYS A 1 97 ? 22.233 19.425 -13.206 1.00 89.69 97 LYS A O 1
ATOM 770 N N . GLY A 1 98 ? 23.375 17.803 -12.148 1.00 89.75 98 GLY A N 1
ATOM 771 C CA . GLY A 1 98 ? 24.092 18.693 -11.227 1.00 89.75 98 GLY A CA 1
ATOM 772 C C . GLY A 1 98 ? 23.189 19.351 -10.178 1.00 89.75 98 GLY A C 1
ATOM 773 O O . GLY A 1 98 ? 23.542 20.393 -9.637 1.00 89.75 98 GLY A O 1
ATOM 774 N N . GLN A 1 99 ? 22.010 18.780 -9.918 1.00 87.69 99 GLN A N 1
ATOM 775 C CA . GLN A 1 99 ? 21.041 19.295 -8.952 1.00 87.69 99 GLN A CA 1
ATOM 776 C C . GLN A 1 99 ? 21.191 18.598 -7.597 1.00 87.69 99 GLN A C 1
ATOM 778 O O . GLN A 1 99 ? 21.607 17.438 -7.517 1.00 87.69 99 GLN A O 1
ATOM 783 N N . GLU A 1 100 ? 20.818 19.308 -6.533 1.00 87.12 100 GLU A N 1
ATOM 784 C CA . GLU A 1 100 ? 20.829 18.783 -5.170 1.00 87.12 100 GLU A CA 1
ATOM 785 C C . GLU A 1 100 ? 19.828 17.628 -5.008 1.00 87.12 100 GLU A C 1
ATOM 787 O O . GLU A 1 100 ? 18.727 17.641 -5.561 1.00 87.12 100 GLU A O 1
ATOM 792 N N . VAL A 1 101 ? 20.229 16.611 -4.245 1.00 86.75 101 VAL A N 1
ATOM 793 C CA . VAL A 1 101 ? 19.373 15.486 -3.856 1.00 86.75 101 VAL A CA 1
ATOM 794 C C . VAL A 1 101 ? 18.333 15.971 -2.856 1.00 86.75 101 VAL A C 1
ATOM 796 O O . VAL A 1 101 ? 18.653 16.734 -1.952 1.00 86.75 101 VAL A O 1
ATOM 799 N N . VAL A 1 102 ? 17.100 15.486 -2.971 1.00 83.12 102 VAL A N 1
ATOM 800 C CA . VAL A 1 102 ? 16.013 15.890 -2.075 1.00 83.12 102 VAL A CA 1
ATOM 801 C C . VAL A 1 102 ? 15.515 14.720 -1.228 1.00 83.12 102 VAL A C 1
ATOM 803 O O . VAL A 1 102 ? 15.673 13.552 -1.595 1.00 83.12 102 VAL A O 1
ATOM 806 N N . SER A 1 103 ? 14.893 15.041 -0.091 1.00 82.62 103 SER A N 1
ATOM 807 C CA . SER A 1 103 ? 14.219 14.056 0.762 1.00 82.62 103 SER A CA 1
ATOM 808 C C . SER A 1 103 ? 13.040 13.399 0.036 1.00 82.62 103 SER A C 1
ATOM 810 O O . SER A 1 103 ? 12.531 13.925 -0.962 1.00 82.62 103 SER A O 1
ATOM 812 N N . ALA A 1 104 ? 12.563 12.262 0.542 1.00 77.38 104 ALA A N 1
ATOM 813 C CA . ALA A 1 104 ? 11.493 11.509 -0.110 1.00 77.38 104 ALA A CA 1
ATOM 814 C C . ALA A 1 104 ? 10.167 12.289 -0.112 1.00 77.38 104 ALA A C 1
ATOM 816 O O . ALA A 1 104 ? 9.471 12.385 -1.129 1.00 77.38 104 ALA A O 1
ATOM 817 N N . SER A 1 105 ? 9.861 12.937 1.012 1.00 76.94 105 SER A N 1
ATOM 818 C CA . SER A 1 105 ? 8.734 13.861 1.157 1.00 76.94 105 SER A CA 1
ATOM 819 C C . SER A 1 105 ? 8.793 15.058 0.197 1.00 76.94 105 SER A C 1
ATOM 821 O O . SER A 1 105 ? 7.749 15.503 -0.291 1.00 76.94 105 SER A O 1
ATOM 823 N N . VAL A 1 106 ? 9.989 15.562 -0.127 1.00 77.56 106 VAL A N 1
ATOM 824 C CA . VAL A 1 106 ? 10.173 16.649 -1.103 1.00 77.56 106 VAL A CA 1
ATOM 825 C C . VAL A 1 106 ? 10.071 16.130 -2.539 1.00 77.56 106 VAL A C 1
ATOM 827 O O . VAL A 1 106 ? 9.372 16.746 -3.350 1.00 77.56 106 VAL A O 1
ATOM 830 N N . ALA A 1 107 ? 10.683 14.981 -2.845 1.00 77.00 107 ALA A N 1
ATOM 831 C CA . ALA A 1 107 ? 10.598 14.323 -4.152 1.00 77.00 107 ALA A CA 1
ATOM 832 C C . ALA A 1 107 ? 9.140 14.053 -4.558 1.00 77.00 107 ALA A C 1
ATOM 834 O O . ALA A 1 107 ? 8.756 14.285 -5.704 1.00 77.00 107 ALA A O 1
ATOM 835 N N . ALA A 1 108 ? 8.309 13.630 -3.601 1.00 73.50 108 ALA A N 1
ATOM 836 C CA . ALA A 1 108 ? 6.898 13.334 -3.829 1.00 73.50 108 ALA A CA 1
ATOM 837 C C . ALA A 1 108 ? 6.028 14.576 -4.113 1.00 73.50 108 ALA A C 1
ATOM 839 O O . ALA A 1 108 ? 4.981 14.440 -4.748 1.00 73.50 108 ALA A O 1
ATOM 840 N N . ARG A 1 109 ? 6.443 15.772 -3.658 1.00 69.19 109 ARG A N 1
ATOM 841 C CA . ARG A 1 109 ? 5.676 17.032 -3.771 1.00 69.19 109 ARG A CA 1
ATOM 842 C C . ARG A 1 109 ? 6.110 17.940 -4.929 1.00 69.19 109 ARG A C 1
ATOM 844 O O . ARG A 1 109 ? 5.289 18.713 -5.412 1.00 69.19 109 ARG A O 1
ATOM 851 N N . LYS A 1 110 ? 7.381 17.905 -5.357 1.00 56.59 110 LYS A N 1
ATOM 852 C CA . LYS A 1 110 ? 7.975 18.945 -6.235 1.00 56.59 110 LYS A CA 1
ATOM 853 C C . LYS A 1 110 ? 8.196 18.577 -7.715 1.00 56.59 110 LYS A C 1
ATOM 855 O O . LYS A 1 110 ? 8.732 19.390 -8.464 1.00 56.59 110 LYS A O 1
ATOM 860 N N . GLY A 1 111 ? 7.813 17.399 -8.199 1.00 49.72 111 GLY A N 1
ATOM 861 C CA . GLY A 1 111 ? 8.295 16.937 -9.508 1.00 49.72 111 GLY A CA 1
ATOM 862 C C . GLY A 1 111 ? 7.456 17.311 -10.740 1.00 49.72 111 GLY A C 1
ATOM 863 O O . GLY A 1 111 ? 6.406 16.714 -10.971 1.00 49.72 111 GLY A O 1
ATOM 864 N N . LYS A 1 112 ? 8.016 18.103 -11.673 1.00 49.28 112 LYS A N 1
ATOM 865 C CA . LYS A 1 112 ? 7.836 17.826 -13.117 1.00 49.28 112 LYS A CA 1
ATOM 866 C C . LYS A 1 112 ? 8.490 16.459 -13.399 1.00 49.28 112 LYS A C 1
ATOM 868 O O . LYS A 1 112 ? 9.691 16.398 -13.639 1.00 49.28 112 LYS A O 1
ATOM 873 N N . GLY A 1 113 ? 7.732 15.362 -13.288 1.00 55.00 113 GLY A N 1
ATOM 874 C CA . GLY A 1 113 ? 8.177 14.014 -13.692 1.00 55.00 113 GLY A CA 1
ATOM 875 C C . GLY A 1 113 ? 7.792 12.844 -12.775 1.00 55.00 113 GLY A C 1
ATOM 876 O O . GLY A 1 113 ? 7.758 11.716 -13.250 1.00 55.00 113 GLY A O 1
ATOM 877 N N . PHE A 1 114 ? 7.459 13.074 -11.500 1.00 70.88 114 PHE A N 1
ATOM 878 C CA . PHE A 1 114 ? 6.997 12.027 -10.576 1.00 70.88 114 PHE A CA 1
ATOM 879 C C . PHE A 1 114 ? 5.992 12.619 -9.582 1.00 70.88 114 PHE A C 1
ATOM 881 O O . PHE A 1 114 ? 6.291 13.607 -8.918 1.00 70.88 114 PHE A O 1
ATOM 888 N N . SER A 1 115 ? 4.793 12.038 -9.507 1.00 83.56 115 SER A N 1
ATOM 889 C CA . SER A 1 115 ? 3.756 12.411 -8.540 1.00 83.56 115 SER A CA 1
ATOM 890 C C . SER A 1 115 ? 3.222 11.141 -7.899 1.00 83.56 115 SER A C 1
ATOM 892 O O . SER A 1 115 ? 2.516 10.363 -8.541 1.00 83.56 115 SER A O 1
ATOM 894 N N . TRP A 1 116 ? 3.585 10.934 -6.636 1.00 89.12 116 TRP A N 1
ATOM 895 C CA . TRP A 1 116 ? 3.196 9.738 -5.898 1.00 89.12 116 TRP A CA 1
ATOM 896 C C . TRP A 1 116 ? 1.681 9.641 -5.716 1.00 89.12 116 TRP A C 1
ATOM 898 O O . TRP A 1 116 ? 1.103 8.583 -5.924 1.00 89.12 116 TRP A O 1
ATOM 908 N N . GLU A 1 117 ? 1.012 10.763 -5.457 1.00 86.81 117 GLU A N 1
ATOM 909 C CA . GLU A 1 117 ? -0.450 10.813 -5.349 1.00 86.81 117 GLU A CA 1
ATOM 910 C C . GLU A 1 117 ? -1.148 10.372 -6.641 1.00 86.81 117 GLU A C 1
ATOM 912 O O . GLU A 1 117 ? -2.135 9.643 -6.585 1.00 86.81 117 GLU A O 1
ATOM 917 N N . LYS A 1 118 ? -0.612 10.740 -7.816 1.00 87.56 118 LYS A N 1
ATOM 918 C CA . LYS A 1 118 ? -1.145 10.267 -9.104 1.00 87.56 118 LYS A CA 1
ATOM 919 C C . LYS A 1 118 ? -0.917 8.772 -9.314 1.00 87.56 118 LYS A C 1
ATOM 921 O O . LYS A 1 118 ? -1.771 8.118 -9.899 1.00 87.56 118 LYS A O 1
ATOM 926 N N . VAL A 1 119 ? 0.220 8.238 -8.869 1.00 89.25 119 VAL A N 1
ATOM 927 C CA . VAL A 1 119 ? 0.513 6.797 -8.935 1.00 89.25 119 VAL A CA 1
ATOM 928 C C . VAL A 1 119 ? -0.456 6.025 -8.035 1.00 89.25 119 VAL A C 1
ATOM 930 O O . VAL A 1 119 ? -1.152 5.125 -8.506 1.00 89.25 119 VAL A O 1
ATOM 933 N N . LEU A 1 120 ? -0.592 6.449 -6.776 1.00 90.25 120 LEU A N 1
ATOM 934 C CA . LEU A 1 120 ? -1.534 5.866 -5.821 1.00 90.25 120 LEU A CA 1
ATOM 935 C C . LEU A 1 120 ? -2.979 5.940 -6.322 1.00 90.25 120 LEU A C 1
ATOM 937 O O . LEU A 1 120 ? -3.690 4.941 -6.291 1.00 90.25 120 LEU A O 1
ATOM 941 N N . GLY A 1 121 ? -3.413 7.100 -6.819 1.00 88.38 121 GLY A N 1
ATOM 942 C CA . GLY A 1 121 ? -4.789 7.299 -7.275 1.00 88.38 121 GLY A CA 1
ATOM 943 C C . GLY A 1 121 ? -5.185 6.439 -8.477 1.00 88.38 121 GLY A C 1
ATOM 944 O O . GLY A 1 121 ? -6.372 6.218 -8.684 1.00 88.38 121 GLY A O 1
ATOM 945 N N . ARG A 1 122 ? -4.217 5.954 -9.266 1.00 89.50 122 ARG A N 1
ATOM 946 C CA . ARG A 1 122 ? -4.487 5.107 -10.437 1.00 89.50 122 ARG A CA 1
ATOM 947 C C . ARG A 1 122 ? -4.462 3.620 -10.106 1.00 89.50 122 ARG A C 1
ATOM 949 O O . ARG A 1 122 ? -5.340 2.916 -10.571 1.00 89.50 122 ARG A O 1
ATOM 956 N N . SER A 1 123 ? -3.496 3.174 -9.303 1.00 91.75 123 SER A N 1
ATOM 957 C CA . SER A 1 123 ? -3.159 1.743 -9.234 1.00 91.75 123 SER A CA 1
ATOM 958 C C . SER A 1 123 ? -3.254 1.141 -7.823 1.00 91.75 123 SER A C 1
ATOM 960 O O . SER A 1 123 ? -3.104 -0.066 -7.666 1.00 91.75 123 SER A O 1
ATOM 962 N N . ARG A 1 124 ? -3.518 1.935 -6.769 1.00 90.94 124 ARG A N 1
ATOM 963 C CA . ARG A 1 124 ? -3.499 1.439 -5.372 1.00 90.94 124 ARG A CA 1
ATOM 964 C C . ARG A 1 124 ? -4.528 0.341 -5.095 1.00 90.94 124 ARG A C 1
ATOM 966 O O . ARG A 1 124 ? -4.220 -0.589 -4.356 1.00 90.94 124 ARG A O 1
ATOM 973 N N . VAL A 1 125 ? -5.732 0.447 -5.658 1.00 90.56 125 VAL A N 1
ATOM 974 C CA . VAL A 1 125 ? -6.785 -0.566 -5.461 1.00 90.56 125 VAL A CA 1
ATOM 975 C C . VAL A 1 125 ? -6.376 -1.893 -6.096 1.00 90.56 125 VAL A C 1
ATOM 977 O O . VAL A 1 125 ? -6.501 -2.932 -5.458 1.00 90.56 125 VAL A O 1
ATOM 980 N N . ASP A 1 126 ? -5.809 -1.858 -7.300 1.00 92.38 126 ASP A N 1
ATOM 981 C CA . ASP A 1 126 ? -5.325 -3.063 -7.974 1.00 92.38 126 ASP A CA 1
ATOM 982 C C . ASP A 1 126 ? -4.159 -3.709 -7.226 1.00 92.38 126 ASP A C 1
ATOM 984 O O . ASP A 1 126 ? -4.100 -4.929 -7.122 1.00 92.38 126 ASP A O 1
ATOM 988 N N . VAL A 1 127 ? -3.271 -2.913 -6.624 1.00 93.81 127 VAL A N 1
ATOM 989 C CA . VAL A 1 127 ? -2.219 -3.444 -5.742 1.00 93.81 127 VAL A CA 1
ATOM 990 C C . VAL A 1 127 ? -2.824 -4.139 -4.521 1.00 93.81 127 VAL A C 1
ATOM 992 O O . VAL A 1 127 ? -2.381 -5.230 -4.167 1.00 93.81 127 VAL A O 1
ATOM 995 N N . ALA A 1 128 ? -3.849 -3.553 -3.897 1.00 93.12 128 ALA A N 1
ATOM 996 C CA . ALA A 1 128 ? -4.547 -4.182 -2.778 1.00 93.12 128 ALA A CA 1
ATOM 997 C C . ALA A 1 128 ? -5.194 -5.518 -3.188 1.00 93.12 128 ALA A C 1
ATOM 999 O O . ALA A 1 128 ? -5.029 -6.518 -2.492 1.00 93.12 128 ALA A O 1
ATOM 1000 N N . LEU A 1 129 ? -5.854 -5.561 -4.349 1.00 93.25 129 LEU A N 1
ATOM 1001 C CA . LEU A 1 129 ? -6.436 -6.788 -4.901 1.00 93.25 129 LEU A CA 1
ATOM 1002 C C . LEU A 1 129 ? -5.369 -7.831 -5.262 1.00 93.25 129 LEU A C 1
ATOM 1004 O O . LEU A 1 129 ? -5.582 -9.024 -5.041 1.00 93.25 129 LEU A O 1
ATOM 1008 N N . ALA A 1 130 ? -4.215 -7.400 -5.774 1.00 93.88 130 ALA A N 1
ATOM 1009 C CA . ALA A 1 130 ? -3.091 -8.282 -6.068 1.00 93.88 130 ALA A CA 1
ATOM 1010 C C . ALA A 1 130 ? -2.529 -8.930 -4.798 1.00 93.88 130 ALA A C 1
ATOM 1012 O O . ALA A 1 130 ? -2.268 -10.133 -4.780 1.00 93.88 130 ALA A O 1
ATOM 1013 N N . CYS A 1 131 ? -2.397 -8.148 -3.724 1.00 94.31 131 CYS A N 1
ATOM 1014 C CA . CYS A 1 131 ? -1.969 -8.649 -2.420 1.00 94.31 131 CYS A CA 1
ATOM 1015 C C . CYS A 1 131 ? -2.981 -9.644 -1.846 1.00 94.31 131 CYS A C 1
ATOM 1017 O O . CYS A 1 131 ? -2.585 -10.712 -1.386 1.00 94.31 131 CYS A O 1
ATOM 1019 N N . GLU A 1 132 ? -4.280 -9.344 -1.932 1.00 93.75 132 GLU A N 1
ATOM 1020 C CA . GLU A 1 132 ? -5.321 -10.243 -1.423 1.00 93.75 132 GLU A CA 1
ATOM 1021 C C . GLU A 1 132 ? -5.356 -11.546 -2.216 1.00 93.75 132 GLU A C 1
ATOM 1023 O O . GLU A 1 132 ? -5.385 -12.624 -1.628 1.00 93.75 132 GLU A O 1
ATOM 1028 N N . SER A 1 133 ? -5.266 -11.460 -3.544 1.00 93.19 133 SER A N 1
ATOM 1029 C CA . SER A 1 133 ? -5.179 -12.638 -4.411 1.00 93.19 133 SER A CA 1
ATOM 1030 C C . SER A 1 133 ? -3.996 -13.516 -4.004 1.00 93.19 133 SER A C 1
ATOM 1032 O O . SER A 1 133 ? -4.171 -14.709 -3.772 1.00 93.19 133 SER A O 1
ATOM 1034 N N . HIS A 1 134 ? -2.817 -12.916 -3.812 1.00 94.31 134 HIS A N 1
ATOM 1035 C CA . HIS A 1 134 ? -1.610 -13.634 -3.411 1.00 94.31 134 HIS A CA 1
ATOM 1036 C C . HIS A 1 134 ? -1.754 -14.349 -2.062 1.00 94.31 134 HIS A C 1
ATOM 1038 O O . HIS A 1 134 ? -1.414 -15.527 -1.962 1.00 94.31 134 HI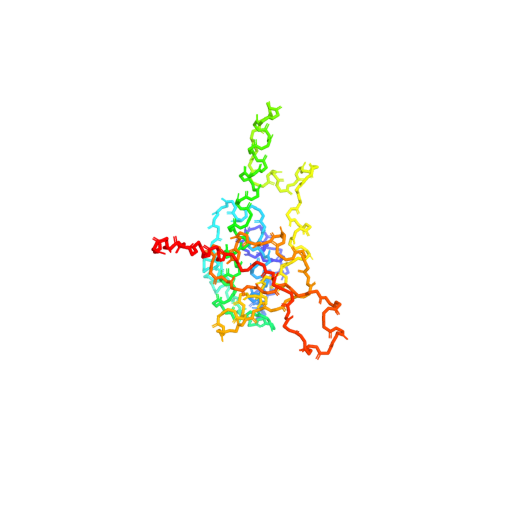S A O 1
ATOM 1044 N N . ILE A 1 135 ? -2.291 -13.671 -1.043 1.00 93.69 135 ILE A N 1
ATOM 1045 C CA . ILE A 1 135 ? -2.515 -14.265 0.286 1.00 93.69 135 ILE A CA 1
ATOM 1046 C C . ILE A 1 135 ? -3.462 -15.469 0.216 1.00 93.69 135 ILE A C 1
ATOM 1048 O O . ILE A 1 135 ? -3.285 -16.435 0.954 1.00 93.69 135 ILE A O 1
ATOM 1052 N N . ASN A 1 136 ? -4.421 -15.447 -0.707 1.00 92.12 136 ASN A N 1
ATOM 1053 C CA . ASN A 1 136 ? -5.361 -16.544 -0.921 1.00 92.12 136 ASN A CA 1
ATOM 1054 C C . ASN A 1 136 ? -4.851 -17.607 -1.919 1.00 92.12 136 ASN A C 1
ATOM 1056 O O . ASN A 1 136 ? -5.606 -18.499 -2.301 1.00 92.12 136 ASN A O 1
ATOM 1060 N N . GLY A 1 137 ? -3.589 -17.533 -2.362 1.00 91.75 137 GLY A N 1
ATOM 1061 C CA . GLY A 1 137 ? -3.017 -18.475 -3.333 1.00 91.75 137 GLY A CA 1
ATOM 1062 C C . GLY A 1 137 ? -3.597 -18.345 -4.747 1.00 91.75 137 GLY A C 1
ATOM 1063 O O . GLY A 1 137 ? -3.519 -19.285 -5.537 1.00 91.75 137 GLY A O 1
ATOM 1064 N N . LEU A 1 138 ? -4.190 -17.195 -5.069 1.00 90.62 138 LEU A N 1
ATOM 1065 C CA . LEU A 1 138 ? -4.812 -16.891 -6.353 1.00 90.62 138 LEU A CA 1
ATOM 1066 C C . LEU A 1 138 ? -3.893 -16.025 -7.223 1.00 90.62 138 LEU A C 1
ATOM 1068 O O . LEU A 1 138 ? -3.118 -15.199 -6.737 1.00 90.62 138 LEU A O 1
ATOM 1072 N N . ALA A 1 139 ? -4.026 -16.178 -8.538 1.00 85.88 139 ALA A N 1
ATOM 1073 C CA . ALA A 1 139 ? -3.403 -15.284 -9.505 1.00 85.88 139 ALA A CA 1
ATOM 1074 C C . ALA A 1 139 ? -4.207 -13.984 -9.633 1.00 85.88 139 ALA A C 1
ATOM 1076 O O . ALA A 1 139 ? -5.424 -14.023 -9.816 1.00 85.88 139 ALA A O 1
ATOM 1077 N N . PHE A 1 140 ? -3.528 -12.835 -9.607 1.00 91.12 140 PHE A N 1
ATOM 1078 C CA . PHE A 1 140 ? -4.164 -11.556 -9.916 1.00 91.12 140 PHE A CA 1
ATOM 1079 C C . PHE A 1 140 ? -4.091 -11.268 -11.414 1.00 91.12 140 PHE A C 1
ATOM 1081 O O . PHE A 1 140 ? -3.000 -11.221 -11.986 1.00 91.12 140 PHE A O 1
ATOM 1088 N N . VAL A 1 141 ? -5.245 -11.049 -12.042 1.00 88.81 141 VAL A N 1
ATOM 1089 C CA . VAL A 1 141 ? -5.360 -10.716 -13.465 1.00 88.81 141 VAL A CA 1
ATOM 1090 C C . VAL A 1 141 ? -6.008 -9.342 -13.597 1.00 88.81 141 VAL A C 1
ATOM 1092 O O . VAL A 1 141 ? -7.100 -9.127 -13.079 1.00 88.81 141 VAL A O 1
ATOM 1095 N N . THR A 1 142 ? -5.359 -8.417 -14.304 1.00 88.00 142 THR A N 1
ATOM 1096 C CA . THR A 1 142 ? -5.885 -7.067 -14.547 1.00 88.00 142 THR A CA 1
ATOM 1097 C C . THR A 1 142 ? -5.796 -6.679 -16.019 1.00 88.00 142 THR A C 1
ATOM 1099 O O . THR A 1 142 ? -4.878 -7.075 -16.735 1.00 88.00 142 THR A O 1
ATOM 1102 N N . GLY A 1 143 ? -6.761 -5.881 -16.476 1.00 85.00 143 GLY A N 1
ATOM 1103 C CA . GLY A 1 143 ? -6.692 -5.187 -17.763 1.00 85.00 143 GLY A CA 1
ATOM 1104 C C . GLY A 1 143 ? -5.964 -3.842 -17.692 1.00 85.00 143 GLY A C 1
ATOM 1105 O O . GLY A 1 143 ? -5.710 -3.223 -18.730 1.00 85.00 143 GLY A O 1
ATOM 1106 N N . ASP A 1 144 ? -5.639 -3.366 -16.486 1.00 86.81 144 ASP A N 1
ATOM 1107 C CA . ASP A 1 144 ? -4.979 -2.082 -16.299 1.00 86.81 144 ASP A CA 1
ATOM 1108 C C . ASP A 1 144 ? -3.465 -2.198 -16.498 1.00 86.81 144 ASP A C 1
ATOM 1110 O O . ASP A 1 144 ? -2.695 -2.602 -15.624 1.00 86.81 144 ASP A O 1
ATOM 1114 N N . LYS A 1 145 ? -3.021 -1.749 -17.673 1.00 85.06 145 LYS A N 1
ATOM 1115 C CA . LYS A 1 145 ? -1.602 -1.680 -18.043 1.00 85.06 145 LYS A CA 1
ATOM 1116 C C . LYS A 1 145 ? -0.785 -0.752 -17.141 1.00 85.06 145 LYS A C 1
ATOM 1118 O O . LYS A 1 145 ? 0.445 -0.832 -17.143 1.00 85.06 145 LYS A O 1
ATOM 1123 N N . LYS A 1 146 ? -1.429 0.148 -16.392 1.00 88.38 146 LYS A N 1
ATOM 1124 C CA . LYS A 1 146 ? -0.732 1.077 -15.499 1.00 88.38 146 LYS A CA 1
ATOM 1125 C C . LYS A 1 146 ? -0.210 0.386 -14.256 1.00 88.38 146 LYS A C 1
ATOM 1127 O O . LYS A 1 146 ? 0.839 0.805 -13.793 1.00 88.38 146 LYS A O 1
ATOM 1132 N N . VAL A 1 147 ? -0.856 -0.670 -13.762 1.00 87.88 147 VAL A N 1
ATOM 1133 C CA . VAL A 1 147 ? -0.428 -1.369 -12.538 1.00 87.88 147 VAL A CA 1
ATOM 1134 C C . VAL A 1 147 ? 0.984 -1.916 -12.692 1.00 87.88 147 VAL A C 1
ATOM 1136 O O . VAL A 1 147 ? 1.840 -1.645 -11.853 1.00 87.88 147 VAL A O 1
ATOM 1139 N N . ALA A 1 148 ? 1.260 -2.595 -13.809 1.00 82.81 148 ALA A N 1
ATOM 1140 C CA . ALA A 1 148 ? 2.597 -3.093 -14.116 1.00 82.81 148 ALA A CA 1
ATOM 1141 C C . ALA A 1 148 ? 3.623 -1.947 -14.207 1.00 82.81 148 ALA A C 1
ATOM 1143 O O . ALA A 1 148 ? 4.697 -2.024 -13.623 1.00 82.81 148 ALA A O 1
ATOM 1144 N N . GLY A 1 149 ? 3.291 -0.838 -14.874 1.00 84.81 149 GLY A N 1
ATOM 1145 C CA . GLY A 1 149 ? 4.200 0.315 -14.961 1.00 84.81 149 GLY A CA 1
ATOM 1146 C C . GLY A 1 149 ? 4.377 1.088 -13.645 1.00 84.81 149 GLY A C 1
ATOM 1147 O O . GLY A 1 149 ? 5.410 1.726 -13.423 1.00 84.81 149 GLY A O 1
ATOM 1148 N N . ASP A 1 150 ? 3.370 1.065 -12.777 1.00 90.50 150 ASP A N 1
ATOM 1149 C CA . ASP A 1 150 ? 3.337 1.829 -11.537 1.00 90.50 150 ASP A CA 1
ATOM 1150 C C . ASP A 1 150 ? 3.921 1.054 -10.348 1.00 90.50 150 ASP A C 1
ATOM 1152 O O . ASP A 1 150 ? 4.457 1.704 -9.457 1.00 90.50 150 ASP A O 1
ATOM 1156 N N . PHE A 1 151 ? 3.847 -0.283 -10.334 1.00 92.06 151 PHE A N 1
ATOM 1157 C CA . PHE A 1 151 ? 4.167 -1.108 -9.160 1.00 92.06 151 PHE A CA 1
ATOM 1158 C C . PHE A 1 151 ? 4.912 -2.423 -9.452 1.00 92.06 151 PHE A C 1
ATOM 1160 O O . PHE A 1 151 ? 5.022 -3.252 -8.548 1.00 92.06 151 PHE A O 1
ATOM 1167 N N . ALA A 1 152 ? 5.437 -2.649 -10.668 1.00 90.38 152 ALA A N 1
ATOM 1168 C CA . ALA A 1 152 ? 6.144 -3.899 -10.992 1.00 90.38 152 ALA A CA 1
ATOM 1169 C C . ALA A 1 152 ? 7.241 -4.242 -9.978 1.00 90.38 152 ALA A C 1
ATOM 1171 O O . ALA A 1 152 ? 7.277 -5.362 -9.479 1.00 90.38 152 ALA A O 1
ATOM 1172 N N . HIS A 1 153 ? 8.092 -3.276 -9.618 1.00 93.00 153 HIS A N 1
ATOM 1173 C CA . HIS A 1 153 ? 9.200 -3.538 -8.706 1.00 93.00 153 HIS A CA 1
ATOM 1174 C C . HIS A 1 153 ? 8.711 -3.906 -7.301 1.00 93.00 153 HIS A C 1
ATOM 1176 O O . HIS A 1 153 ? 9.194 -4.880 -6.717 1.00 93.00 153 HIS A O 1
ATOM 1182 N N . GLY A 1 154 ? 7.743 -3.159 -6.762 1.00 93.12 154 GLY A N 1
ATOM 1183 C CA . GLY A 1 154 ? 7.151 -3.474 -5.462 1.00 93.12 154 GLY A CA 1
ATOM 1184 C C . GLY A 1 154 ? 6.493 -4.860 -5.428 1.00 93.12 154 GLY A C 1
ATOM 1185 O O . GLY A 1 154 ? 6.698 -5.609 -4.473 1.00 93.12 154 GLY A O 1
ATOM 1186 N N . LEU A 1 155 ? 5.742 -5.219 -6.474 1.00 93.81 155 LEU A N 1
ATOM 1187 C CA . LEU A 1 155 ? 5.060 -6.514 -6.589 1.00 93.81 155 LEU A CA 1
ATOM 1188 C C . LEU A 1 155 ? 6.061 -7.674 -6.714 1.00 93.81 155 LEU A C 1
ATOM 1190 O O . LEU A 1 155 ? 5.958 -8.654 -5.976 1.00 93.81 155 LEU A O 1
ATOM 1194 N N . GLU A 1 156 ? 7.069 -7.541 -7.581 1.00 92.00 156 GLU A N 1
ATOM 1195 C CA . GLU A 1 156 ? 8.118 -8.550 -7.779 1.00 92.00 156 GLU A CA 1
ATOM 1196 C C . GLU A 1 156 ? 8.946 -8.780 -6.513 1.00 92.00 156 GLU A C 1
ATOM 1198 O O . GLU A 1 156 ? 9.199 -9.925 -6.138 1.00 92.00 156 GLU A O 1
ATOM 1203 N N . THR A 1 157 ? 9.321 -7.704 -5.817 1.00 92.88 157 THR A N 1
ATOM 1204 C CA . THR A 1 157 ? 10.112 -7.777 -4.576 1.00 92.88 157 THR A CA 1
ATOM 1205 C C . THR A 1 157 ? 9.382 -8.551 -3.480 1.00 92.88 157 THR A C 1
ATOM 1207 O O . THR A 1 157 ? 10.014 -9.206 -2.655 1.00 92.88 157 THR A O 1
ATOM 1210 N N . GLN A 1 158 ? 8.049 -8.497 -3.473 1.00 93.81 158 GLN A N 1
ATOM 1211 C CA . GLN A 1 158 ? 7.218 -9.243 -2.530 1.00 93.81 158 GLN A CA 1
ATOM 1212 C C . GLN A 1 158 ? 6.770 -10.614 -3.069 1.00 93.81 158 GLN A C 1
ATOM 1214 O O . GLN A 1 158 ? 6.013 -11.309 -2.399 1.00 93.81 158 GLN A O 1
ATOM 1219 N N . GLY A 1 159 ? 7.225 -11.022 -4.260 1.00 91.44 159 GLY A N 1
ATOM 1220 C CA . GLY A 1 159 ? 6.882 -12.313 -4.861 1.00 91.44 159 GLY A CA 1
ATOM 1221 C C . GLY A 1 159 ? 5.434 -12.422 -5.351 1.00 91.44 159 GLY A C 1
ATOM 1222 O O . GLY A 1 159 ? 4.931 -13.533 -5.532 1.00 91.44 159 GLY A O 1
ATOM 1223 N N . ILE A 1 160 ? 4.754 -11.294 -5.568 1.00 92.00 160 ILE A N 1
ATOM 1224 C CA . ILE A 1 160 ? 3.361 -11.266 -6.018 1.00 92.00 160 ILE A CA 1
ATOM 1225 C C . ILE A 1 160 ? 3.320 -11.441 -7.532 1.00 92.00 160 ILE A C 1
ATOM 1227 O O . ILE A 1 160 ? 3.867 -10.643 -8.293 1.00 92.00 160 ILE A O 1
ATOM 1231 N N . ILE A 1 161 ? 2.633 -12.492 -7.973 1.00 85.94 161 ILE A N 1
ATOM 1232 C CA . ILE A 1 161 ? 2.452 -12.792 -9.390 1.00 85.94 161 ILE A CA 1
ATOM 1233 C C . ILE A 1 161 ? 1.234 -12.020 -9.895 1.00 85.94 161 ILE A C 1
ATOM 1235 O O . ILE A 1 161 ? 0.124 -12.191 -9.388 1.00 85.94 161 ILE A O 1
ATOM 1239 N N . THR A 1 162 ? 1.443 -11.190 -10.914 1.00 88.38 162 THR A N 1
ATOM 1240 C CA . THR A 1 162 ? 0.375 -10.446 -11.585 1.00 88.38 162 THR A CA 1
ATOM 1241 C C . THR A 1 162 ? 0.394 -10.717 -13.082 1.00 88.38 162 THR A C 1
ATOM 1243 O O . THR A 1 162 ? 1.456 -10.863 -13.687 1.00 88.38 162 THR A O 1
ATOM 1246 N N . TYR A 1 163 ? -0.791 -10.780 -13.679 1.00 86.75 163 TYR A N 1
ATOM 1247 C CA . TYR A 1 163 ? -0.989 -10.947 -15.112 1.00 86.75 163 TYR A CA 1
ATOM 1248 C C . TYR A 1 163 ? -1.720 -9.722 -15.643 1.00 86.75 163 TYR A C 1
ATOM 1250 O O . TYR A 1 163 ? -2.848 -9.436 -15.246 1.00 86.75 163 TYR A O 1
ATOM 1258 N N . THR A 1 164 ? -1.078 -8.989 -16.548 1.00 86.81 164 THR A N 1
ATOM 1259 C CA . THR A 1 164 ? -1.741 -7.903 -17.273 1.00 86.81 164 THR A CA 1
ATOM 1260 C C . THR A 1 164 ? -2.218 -8.448 -18.607 1.00 86.81 164 THR A C 1
ATOM 1262 O O . THR A 1 164 ? -1.402 -8.910 -19.396 1.00 86.81 164 THR A O 1
ATOM 1265 N N . VAL A 1 165 ? -3.520 -8.400 -18.866 1.00 83.50 165 VAL A N 1
ATOM 1266 C CA . VAL A 1 165 ? -4.130 -8.960 -20.076 1.00 83.50 165 VAL A CA 1
ATOM 1267 C C . VAL A 1 165 ? -4.785 -7.845 -20.876 1.00 83.50 165 VAL A C 1
ATOM 1269 O O . VAL A 1 165 ? -5.508 -7.016 -20.332 1.00 83.50 165 VAL A O 1
ATOM 1272 N N . ASP A 1 166 ? -4.546 -7.801 -22.186 1.00 80.94 166 ASP A N 1
ATOM 1273 C CA . ASP A 1 166 ? -5.197 -6.803 -23.032 1.00 80.94 166 ASP A CA 1
ATOM 1274 C C . ASP A 1 166 ? -6.707 -7.075 -23.132 1.00 80.94 166 ASP A C 1
ATOM 1276 O O . ASP A 1 166 ? -7.137 -8.189 -23.434 1.00 80.94 166 ASP A O 1
ATOM 1280 N N . ILE A 1 167 ? -7.532 -6.046 -22.925 1.00 75.06 167 ILE A N 1
ATOM 1281 C CA . ILE A 1 167 ? -8.994 -6.169 -23.004 1.00 75.06 167 ILE A CA 1
ATOM 1282 C C . ILE A 1 167 ? -9.480 -6.621 -24.389 1.00 75.06 167 ILE A C 1
ATOM 1284 O O . ILE A 1 167 ? -10.564 -7.187 -24.515 1.00 75.06 167 ILE A O 1
ATOM 1288 N N . THR A 1 168 ? -8.690 -6.390 -25.440 1.00 77.88 168 THR A N 1
ATOM 1289 C CA . THR A 1 168 ? -8.974 -6.893 -26.790 1.00 77.88 168 THR A CA 1
ATOM 1290 C C . THR A 1 168 ? -8.846 -8.411 -26.877 1.00 77.88 168 THR A C 1
ATOM 1292 O O . THR A 1 168 ? -9.649 -9.027 -27.570 1.00 77.88 168 THR A O 1
ATOM 1295 N N . TRP A 1 169 ? -7.942 -9.033 -26.112 1.00 73.50 169 TRP A N 1
ATOM 1296 C CA . TRP A 1 169 ? -7.849 -10.492 -26.023 1.00 73.50 169 TRP A CA 1
ATOM 1297 C C . TRP A 1 169 ? -9.081 -11.099 -25.343 1.00 73.50 169 TRP A C 1
ATOM 1299 O O . TRP A 1 169 ? -9.615 -12.099 -25.818 1.00 73.50 169 TRP A O 1
ATOM 1309 N N . LEU A 1 170 ? -9.610 -10.448 -24.300 1.00 67.50 170 LEU A N 1
ATOM 1310 C CA . LEU A 1 170 ? -10.844 -10.897 -23.636 1.00 67.50 170 LEU A CA 1
ATOM 1311 C C . LEU A 1 170 ? -12.042 -10.944 -24.601 1.00 67.50 170 LEU A C 1
ATOM 1313 O O . LEU A 1 170 ? -12.931 -11.777 -24.445 1.00 67.50 170 LEU A O 1
ATOM 1317 N N . LYS A 1 171 ? -12.052 -10.086 -25.629 1.00 70.81 171 LYS A N 1
ATOM 1318 C CA . LYS A 1 171 ? -13.102 -10.054 -26.660 1.00 70.81 171 LYS A CA 1
ATOM 1319 C C . LYS A 1 171 ? -12.985 -11.173 -27.700 1.00 70.81 171 LYS A C 1
ATOM 1321 O O . LYS A 1 171 ? -13.954 -11.415 -28.408 1.00 70.81 171 LYS A O 1
ATOM 1326 N N . LEU A 1 172 ? -11.847 -11.867 -27.780 1.00 68.31 172 LEU A N 1
ATOM 1327 C CA . LEU A 1 172 ? -11.624 -12.991 -28.701 1.00 68.31 172 LEU A CA 1
ATOM 1328 C C . LEU A 1 172 ? -12.145 -14.332 -28.150 1.00 68.31 172 LEU A C 1
ATOM 1330 O O . LEU A 1 172 ? -11.821 -15.386 -28.684 1.00 68.31 172 LEU A O 1
ATOM 1334 N N . GLY A 1 173 ? -12.938 -14.319 -27.073 1.00 61.78 173 GLY A N 1
ATOM 1335 C CA . GLY A 1 173 ? -13.564 -15.526 -26.523 1.00 61.78 173 GLY A CA 1
ATOM 1336 C C . GLY A 1 173 ? -12.597 -16.485 -25.824 1.00 61.78 173 GLY A C 1
ATOM 1337 O O . GLY A 1 173 ? -12.960 -17.633 -25.596 1.00 61.78 173 GLY A O 1
ATOM 1338 N N . MET A 1 174 ? -11.378 -16.035 -25.490 1.00 63.72 174 MET A N 1
ATOM 1339 C CA . MET A 1 174 ? -10.338 -16.830 -24.811 1.00 63.72 174 MET A CA 1
ATOM 1340 C C . MET A 1 174 ? -9.971 -18.146 -25.527 1.00 63.72 174 MET A C 1
ATOM 1342 O O . MET A 1 174 ? -9.373 -19.034 -24.925 1.00 63.72 174 MET A O 1
ATOM 1346 N N . THR A 1 175 ? -10.295 -18.288 -26.817 1.00 63.50 175 THR A N 1
ATOM 1347 C CA . THR A 1 175 ? -10.029 -19.513 -27.597 1.00 63.50 175 THR A CA 1
ATOM 1348 C C . THR A 1 175 ? -8.554 -19.685 -27.959 1.00 63.50 175 THR A C 1
ATOM 1350 O O . THR A 1 175 ? -8.152 -20.725 -28.473 1.00 63.50 175 THR A O 1
ATOM 1353 N N . THR A 1 176 ? -7.739 -18.665 -27.704 1.00 61.66 176 THR A N 1
ATOM 1354 C CA . THR A 1 176 ? -6.286 -18.668 -27.878 1.00 61.66 176 THR A CA 1
ATOM 1355 C C . THR A 1 176 ? -5.632 -18.272 -26.564 1.00 61.66 176 THR A C 1
ATOM 1357 O O . THR A 1 176 ? -6.140 -17.366 -25.899 1.00 61.66 176 THR A O 1
ATOM 1360 N N . SER A 1 177 ? -4.499 -18.889 -26.212 1.00 61.81 177 SER A N 1
ATOM 1361 C CA . SER A 1 177 ? -3.711 -18.510 -25.032 1.00 61.81 177 SER A CA 1
ATOM 1362 C C . SER A 1 177 ? -3.504 -16.991 -24.964 1.00 61.81 177 SER A C 1
ATOM 1364 O O . SER A 1 177 ? -3.359 -16.355 -26.016 1.00 61.81 177 SER A O 1
ATOM 1366 N N . PRO A 1 178 ? -3.518 -16.384 -23.762 1.00 62.25 178 PRO A N 1
ATOM 1367 C CA . PRO A 1 178 ? -3.226 -14.964 -23.624 1.00 62.25 178 PRO A CA 1
ATOM 1368 C C . PRO A 1 178 ? -1.863 -14.656 -24.250 1.00 62.25 178 PRO A C 1
ATOM 1370 O O . PRO A 1 178 ? -0.952 -15.480 -24.124 1.00 62.25 178 PRO A O 1
ATOM 1373 N N . PRO A 1 179 ? -1.713 -13.512 -24.948 1.00 59.00 179 PRO A N 1
ATOM 1374 C CA . PRO A 1 179 ? -0.415 -13.112 -25.471 1.00 59.00 179 PRO A CA 1
ATOM 1375 C C . PRO A 1 179 ? 0.582 -13.113 -24.311 1.00 59.00 179 PRO A C 1
ATOM 1377 O O . PRO A 1 179 ? 0.285 -12.552 -23.255 1.00 59.00 179 PRO A O 1
ATOM 1380 N N . GLU A 1 180 ? 1.720 -13.792 -24.481 1.00 48.84 180 GLU A N 1
ATOM 1381 C CA . GLU A 1 180 ? 2.756 -13.864 -23.451 1.00 48.84 180 GLU A CA 1
ATOM 1382 C C . GLU A 1 180 ? 3.127 -12.445 -23.011 1.00 48.84 180 GLU A C 1
ATOM 1384 O O . GLU A 1 180 ? 3.656 -11.650 -23.790 1.00 48.84 180 GLU A O 1
ATOM 1389 N N . ILE A 1 181 ? 2.831 -12.111 -21.756 1.00 52.25 181 ILE A N 1
ATOM 1390 C CA . ILE A 1 181 ? 3.286 -10.874 -21.130 1.00 52.25 181 ILE A CA 1
ATOM 1391 C C . ILE A 1 181 ? 4.154 -11.266 -19.945 1.00 52.25 181 ILE A C 1
ATOM 1393 O O . ILE A 1 181 ? 3.763 -12.072 -19.101 1.00 52.25 181 ILE A O 1
ATOM 1397 N N . ALA A 1 182 ? 5.366 -10.708 -19.968 1.00 41.88 182 ALA A N 1
ATOM 1398 C CA . ALA A 1 182 ? 6.512 -11.027 -19.138 1.00 41.88 182 ALA A CA 1
ATOM 1399 C C . ALA A 1 182 ? 6.137 -11.298 -17.677 1.00 41.88 182 ALA A C 1
ATOM 1401 O O . ALA A 1 182 ? 5.957 -10.382 -16.878 1.00 41.88 182 ALA A O 1
ATOM 1402 N N . SER A 1 183 ? 6.122 -12.575 -17.298 1.00 39.78 183 SER A N 1
ATOM 1403 C CA . SER A 1 183 ? 6.464 -12.913 -15.926 1.00 39.78 183 SER A CA 1
ATOM 1404 C C . SER A 1 183 ? 7.885 -12.400 -15.690 1.00 39.78 183 SER A C 1
ATOM 1406 O O . SER A 1 183 ? 8.777 -12.738 -16.471 1.00 39.78 183 SER A O 1
ATOM 1408 N N . GLY A 1 184 ? 8.136 -11.657 -14.612 1.00 41.97 184 GLY A N 1
ATOM 1409 C CA . GLY A 1 184 ? 9.483 -11.246 -14.182 1.00 41.97 184 GLY A CA 1
ATOM 1410 C C . GLY A 1 184 ? 10.464 -12.405 -13.911 1.00 41.97 184 GLY A C 1
ATOM 1411 O O . GLY A 1 184 ? 11.560 -12.195 -13.400 1.00 41.97 184 GLY A O 1
ATOM 1412 N N . ARG A 1 185 ? 10.129 -13.651 -14.267 1.00 35.31 185 ARG A N 1
ATOM 1413 C CA . ARG A 1 185 ? 11.074 -14.764 -14.347 1.00 35.31 185 ARG A CA 1
ATOM 1414 C C . ARG A 1 185 ? 11.692 -14.833 -15.739 1.00 35.31 185 ARG A C 1
ATOM 1416 O O . ARG A 1 185 ? 11.236 -15.568 -16.607 1.00 35.31 185 ARG A O 1
ATOM 1423 N N . SER A 1 186 ? 12.814 -14.137 -15.913 1.00 31.97 186 SER A N 1
ATOM 1424 C CA . SER A 1 186 ? 13.803 -14.548 -16.910 1.00 31.97 186 SER A CA 1
ATOM 1425 C C . SER A 1 186 ? 14.405 -15.884 -16.466 1.00 31.97 186 SER A C 1
ATOM 1427 O O . SER A 1 186 ? 15.408 -15.934 -15.756 1.00 31.97 186 SER A O 1
ATOM 1429 N N . THR A 1 187 ? 13.793 -16.998 -16.860 1.00 30.66 187 THR A N 1
ATOM 1430 C CA . THR A 1 187 ? 14.513 -18.269 -16.903 1.00 30.66 187 THR A CA 1
ATOM 1431 C C . THR A 1 187 ? 15.428 -18.212 -18.118 1.00 30.66 187 THR A C 1
ATOM 1433 O O . THR A 1 187 ? 15.017 -18.522 -19.233 1.00 30.66 187 THR A O 1
ATOM 1436 N N . LYS A 1 188 ? 16.681 -17.787 -17.918 1.00 32.12 188 LYS A N 1
ATOM 1437 C CA . LYS A 1 188 ? 17.756 -18.118 -18.858 1.00 32.12 188 LYS A CA 1
ATOM 1438 C C . LYS A 1 188 ? 17.867 -19.641 -18.898 1.00 32.12 188 LYS A C 1
ATOM 1440 O O . LYS A 1 188 ? 18.541 -20.235 -18.058 1.00 32.12 188 LYS A O 1
ATOM 1445 N N . SER A 1 189 ? 17.209 -20.274 -19.861 1.00 34.00 189 SER A N 1
ATOM 1446 C CA . SER A 1 189 ? 17.570 -21.619 -20.279 1.00 34.00 189 SER A CA 1
ATOM 1447 C C . SER A 1 189 ? 18.979 -21.537 -20.867 1.00 34.00 189 SER A C 1
ATOM 1449 O O . SER A 1 189 ? 19.224 -20.924 -21.906 1.00 34.00 189 SER A O 1
ATOM 1451 N N . LYS A 1 190 ? 19.950 -22.106 -20.147 1.00 36.06 190 LYS A N 1
ATOM 1452 C CA . LYS A 1 190 ? 21.223 -22.505 -20.742 1.00 36.06 190 LYS A CA 1
ATOM 1453 C C . LYS A 1 190 ? 20.877 -23.509 -21.838 1.00 36.06 190 LYS A C 1
ATOM 1455 O O . LYS A 1 190 ? 20.471 -24.623 -21.534 1.00 36.06 190 LYS A O 1
ATOM 1460 N N . SER A 1 191 ? 21.030 -23.112 -23.095 1.00 34.16 191 SER A N 1
ATOM 1461 C CA . SER A 1 191 ? 21.184 -24.070 -24.179 1.00 34.16 191 SER A CA 1
ATOM 1462 C C . SER A 1 191 ? 22.499 -24.811 -23.938 1.00 34.16 191 SER A C 1
ATOM 1464 O O . SER A 1 191 ? 23.580 -24.260 -24.165 1.00 34.16 191 SER A O 1
ATOM 1466 N N . GLU A 1 192 ? 22.409 -26.033 -23.424 1.00 38.34 192 GLU A N 1
ATOM 1467 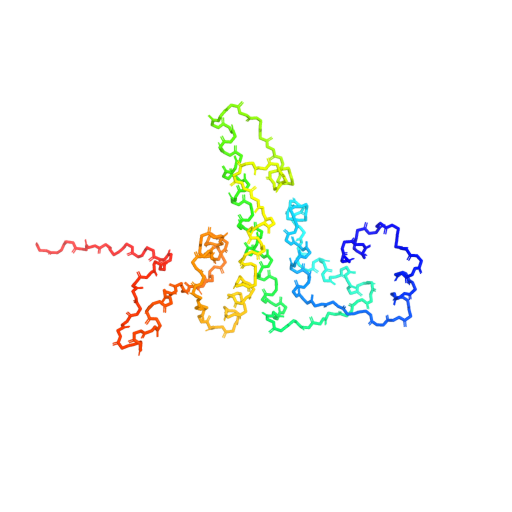C CA . GLU A 1 192 ? 23.464 -27.024 -23.580 1.00 38.34 192 GLU A CA 1
ATOM 1468 C C . GLU A 1 192 ? 23.667 -27.233 -25.082 1.00 38.34 192 GLU A C 1
ATOM 1470 O O . GLU A 1 192 ? 22.783 -27.714 -25.789 1.00 38.34 192 GLU A O 1
ATOM 1475 N N . LYS A 1 193 ? 24.823 -26.802 -25.591 1.00 34.12 193 LYS A N 1
ATOM 1476 C CA . LYS A 1 193 ? 25.318 -27.278 -26.879 1.00 34.12 193 LYS A CA 1
ATOM 1477 C C . LYS A 1 193 ? 25.824 -28.697 -26.650 1.00 34.12 193 LYS A C 1
ATOM 1479 O O . LYS A 1 193 ? 26.910 -28.878 -26.107 1.00 34.12 193 LYS A O 1
ATOM 1484 N N . GLY A 1 194 ? 25.000 -29.665 -27.022 1.00 38.75 194 GLY A N 1
ATOM 1485 C CA . GLY A 1 194 ? 25.404 -31.039 -27.268 1.00 38.75 194 GLY A CA 1
ATOM 1486 C C . GLY A 1 194 ? 25.454 -31.289 -28.773 1.00 38.75 194 GLY A C 1
ATOM 1487 O O . GLY A 1 194 ? 24.526 -30.889 -29.476 1.00 38.75 194 GLY A O 1
ATOM 1488 N N . SER A 1 195 ? 26.528 -31.976 -29.174 1.00 37.91 195 SER A N 1
ATOM 1489 C CA . SER A 1 195 ? 26.884 -32.493 -30.509 1.00 37.91 195 SER A CA 1
ATOM 1490 C C . SER A 1 195 ? 27.611 -31.528 -31.443 1.00 37.91 195 SER A C 1
ATOM 1492 O O . SER A 1 195 ? 26.994 -30.577 -31.967 1.00 37.91 195 SER A O 1
#

Foldseek 3Di:
DLCCLQVVPPNPPVNVVCLVPHAAEDELVVLLVVCLQQVNLLVVPASVNSVVSCVVSNYHYDYDPQDDNQLSRLLSQLSSQLLVVVLVVQQVVCVVVVHDRDRSNCSCPDDPVDHSVVLCVQASSLSSNLSSCVVVVHEAEECDPSNCVSRVRSCVVSVGHYHHAHVVCVVVVCPDPTDDDDDVDPPPDPPDDDD

Radius of gyration: 20.47 Å; chains: 1; bounding box: 46×52×55 Å